Protein AF-A1BWS3-F1 (afdb_monomer)

Nearest PDB structures (foldseek):
  5l80-assembly1_A  TM=7.170E-01  e=1.532E-24  Drosophila melanogaster
  5l7z-assembly1_A-2  TM=9.590E-01  e=2.075E-18  Drosophila melanogaster
  5l80-assembly1_B  TM=7.748E-01  e=7.770E-20  Drosophila melanogaster
  2p03-assembly1_A  TM=1.473E-01  e=7.266E+00  Homo sapiens

Structure (mmCIF, N/CA/C/O backbone):
data_AF-A1BWS3-F1
#
_entry.id   AF-A1BWS3-F1
#
loop_
_atom_site.group_PDB
_atom_site.id
_atom_site.type_symbol
_atom_site.label_atom_id
_atom_site.label_alt_id
_atom_site.label_comp_id
_atom_site.label_asym_id
_atom_site.label_entity_id
_atom_site.label_seq_id
_atom_site.pdbx_PDB_ins_code
_atom_site.Cartn_x
_atom_site.Cartn_y
_atom_site.Cartn_z
_atom_site.occupancy
_atom_site.B_iso_or_equiv
_atom_site.auth_seq_id
_atom_site.auth_comp_id
_atom_site.auth_asym_id
_atom_site.auth_atom_id
_atom_site.pdbx_PDB_model_num
ATOM 1 N N . MET A 1 1 ? -16.123 -5.383 -9.139 1.00 70.75 1 MET A N 1
ATOM 2 C CA . MET A 1 1 ? -15.818 -4.062 -8.536 1.00 70.75 1 MET A CA 1
ATOM 3 C C . MET A 1 1 ? -15.327 -3.095 -9.620 1.00 70.75 1 MET A C 1
ATOM 5 O O . MET A 1 1 ? -14.691 -3.552 -10.566 1.00 70.75 1 MET A O 1
ATOM 9 N N . ASN A 1 2 ? -15.662 -1.802 -9.537 1.00 92.12 2 ASN A N 1
ATOM 10 C CA . ASN A 1 2 ? -15.159 -0.739 -10.427 1.00 92.12 2 ASN A CA 1
ATOM 11 C C . ASN A 1 2 ? -14.143 0.130 -9.670 1.00 92.12 2 ASN A C 1
ATOM 13 O O . ASN A 1 2 ? -14.176 0.172 -8.442 1.00 92.12 2 ASN A O 1
ATOM 17 N N . LEU A 1 3 ? -13.298 0.873 -10.390 1.00 92.88 3 LEU A N 1
ATOM 18 C CA . LEU A 1 3 ? -12.429 1.878 -9.775 1.00 92.88 3 LEU A CA 1
ATOM 19 C C . LEU A 1 3 ? -13.278 2.989 -9.144 1.00 92.88 3 LEU A C 1
ATOM 21 O O . LEU A 1 3 ? -14.192 3.517 -9.789 1.00 92.88 3 LEU A O 1
ATOM 25 N N . ASN A 1 4 ? -12.955 3.367 -7.907 1.00 92.94 4 ASN A N 1
ATOM 26 C CA . ASN A 1 4 ? -13.577 4.506 -7.233 1.00 92.94 4 ASN A CA 1
ATOM 27 C C . ASN A 1 4 ? -13.178 5.845 -7.912 1.00 92.94 4 ASN A C 1
ATOM 29 O O . ASN A 1 4 ? -12.239 5.867 -8.713 1.00 92.94 4 ASN A O 1
ATOM 33 N N . PRO A 1 5 ? -13.880 6.966 -7.645 1.00 93.56 5 PRO A N 1
ATOM 34 C CA . PRO A 1 5 ? -13.601 8.247 -8.303 1.00 93.56 5 PRO A CA 1
ATOM 35 C C . PRO A 1 5 ? -12.150 8.725 -8.164 1.00 93.56 5 PRO A C 1
ATOM 37 O O . PRO A 1 5 ? -11.563 9.165 -9.150 1.00 93.56 5 PRO A O 1
ATOM 40 N N . ALA A 1 6 ? -11.551 8.570 -6.981 1.00 92.75 6 ALA A N 1
ATOM 41 C CA . ALA A 1 6 ? -10.170 8.975 -6.726 1.00 92.75 6 ALA A CA 1
ATOM 42 C C . ALA A 1 6 ? -9.164 8.159 -7.554 1.00 92.75 6 ALA A C 1
ATOM 44 O O . ALA A 1 6 ? -8.243 8.723 -8.136 1.00 92.75 6 ALA A O 1
ATOM 45 N N . ALA A 1 7 ? -9.364 6.843 -7.665 1.00 94.12 7 ALA A N 1
ATOM 46 C CA . ALA A 1 7 ? -8.525 5.967 -8.476 1.00 94.12 7 ALA A CA 1
ATOM 47 C C . ALA A 1 7 ? -8.654 6.282 -9.973 1.00 94.12 7 ALA A C 1
ATOM 49 O O . ALA A 1 7 ? -7.645 6.308 -10.676 1.00 94.12 7 ALA A O 1
ATOM 50 N N . ARG A 1 8 ? -9.870 6.586 -10.455 1.00 95.69 8 ARG A N 1
ATOM 51 C CA . ARG A 1 8 ? -10.080 7.030 -11.844 1.00 95.69 8 ARG A CA 1
ATOM 52 C C . ARG A 1 8 ? -9.337 8.329 -12.135 1.00 95.69 8 ARG A C 1
ATOM 54 O O . ARG A 1 8 ? -8.658 8.410 -13.149 1.00 95.69 8 ARG A O 1
ATOM 61 N N . GLN A 1 9 ? -9.422 9.304 -11.230 1.00 94.06 9 GLN A N 1
ATOM 62 C CA . GLN A 1 9 ? -8.724 10.579 -11.383 1.00 94.06 9 GLN A CA 1
ATOM 63 C C . GLN A 1 9 ? -7.202 10.412 -11.334 1.00 94.06 9 GLN A C 1
ATOM 65 O O . GLN A 1 9 ? -6.494 10.980 -12.160 1.00 94.06 9 GLN A O 1
ATOM 70 N N . ARG A 1 10 ? -6.696 9.612 -10.390 1.00 93.88 10 ARG A N 1
ATOM 71 C CA . ARG A 1 10 ? -5.258 9.389 -10.201 1.00 93.88 10 ARG A CA 1
ATOM 72 C C . ARG A 1 10 ? -4.619 8.664 -11.379 1.00 93.88 10 ARG A C 1
ATOM 74 O O . ARG A 1 10 ? -3.530 9.032 -11.786 1.00 93.88 10 ARG A O 1
ATOM 81 N N . HIS A 1 11 ? -5.266 7.622 -11.893 1.00 96.12 11 HIS A N 1
ATOM 82 C CA . HIS A 1 11 ? -4.676 6.751 -12.913 1.00 96.12 11 HIS A CA 1
ATOM 83 C C . HIS A 1 11 ? -5.172 7.047 -14.326 1.00 96.12 11 HIS A C 1
ATOM 85 O O . HIS A 1 11 ? -4.664 6.452 -15.267 1.00 96.12 11 HIS A O 1
ATOM 91 N N . GLN A 1 12 ? -6.171 7.922 -14.484 1.00 97.06 12 GLN A N 1
ATOM 92 C CA . GLN A 1 12 ? -6.829 8.204 -15.764 1.00 97.06 12 GLN A CA 1
ATOM 93 C C . GLN A 1 12 ? -7.283 6.921 -16.485 1.00 97.06 12 GLN A C 1
ATOM 95 O O . GLN A 1 12 ? -7.206 6.794 -17.706 1.00 97.06 12 GLN A O 1
ATOM 100 N N . ILE A 1 13 ? -7.777 5.949 -15.712 1.00 96.94 13 ILE A N 1
ATOM 101 C CA . ILE A 1 13 ? -8.316 4.674 -16.194 1.00 96.94 13 ILE A CA 1
ATOM 102 C C . ILE A 1 13 ? -9.704 4.483 -15.596 1.00 96.94 13 ILE A C 1
ATOM 104 O O . ILE A 1 13 ? -9.930 4.721 -14.408 1.00 96.94 13 ILE A O 1
ATOM 108 N N . ARG A 1 14 ? -10.647 4.000 -16.405 1.00 97.31 14 ARG A N 1
ATOM 109 C CA . ARG A 1 14 ? -11.985 3.618 -15.943 1.00 97.31 14 ARG A CA 1
ATOM 110 C C . ARG A 1 14 ? -12.431 2.298 -16.551 1.00 97.31 14 ARG A C 1
ATOM 112 O O . ARG A 1 14 ? -11.963 1.905 -17.613 1.00 97.31 14 ARG A O 1
ATOM 119 N N . VAL A 1 15 ? -13.386 1.651 -15.890 1.00 97.75 15 VAL A N 1
ATOM 120 C CA . VAL A 1 15 ? -14.129 0.532 -16.475 1.00 97.75 15 VAL A CA 1
ATOM 121 C C . VAL A 1 15 ? -15.316 1.090 -17.256 1.00 97.75 15 VAL A C 1
ATOM 123 O O . VAL A 1 15 ? -16.003 1.997 -16.775 1.00 97.75 15 VAL A O 1
ATOM 126 N N . ILE A 1 16 ? -15.550 0.543 -18.443 1.00 97.00 16 ILE A N 1
ATOM 127 C CA . ILE A 1 16 ? -16.759 0.762 -19.241 1.00 97.00 16 ILE A CA 1
ATOM 128 C C . ILE A 1 16 ? -17.437 -0.577 -19.543 1.00 97.00 16 ILE A C 1
ATOM 130 O O . ILE A 1 16 ? -16.786 -1.624 -19.478 1.00 97.00 16 ILE A O 1
ATOM 134 N N . SER A 1 17 ? -18.722 -0.524 -19.890 1.00 97.12 17 SER A N 1
ATOM 135 C CA . SER A 1 17 ? -19.480 -1.668 -20.397 1.00 97.12 17 SER A CA 1
ATOM 136 C C . SER A 1 17 ? -19.784 -1.467 -21.881 1.00 97.12 17 SER A C 1
ATOM 138 O O . SER A 1 17 ? -20.276 -0.405 -22.257 1.00 97.12 17 SER A O 1
ATOM 140 N N . ILE A 1 18 ? -19.490 -2.469 -22.710 1.00 94.38 18 ILE A N 1
ATOM 141 C CA . ILE A 1 18 ? -19.911 -2.539 -24.116 1.00 94.38 18 ILE A CA 1
ATOM 142 C C . ILE A 1 18 ? -20.755 -3.805 -24.250 1.00 94.38 18 ILE A C 1
ATOM 144 O O . ILE A 1 18 ? -20.230 -4.917 -24.163 1.00 94.38 18 ILE A O 1
ATOM 148 N N . GLY A 1 19 ? -22.074 -3.636 -24.367 1.00 95.19 19 GLY A N 1
ATOM 149 C CA . GLY A 1 19 ? -23.020 -4.730 -24.149 1.00 95.19 19 GLY A CA 1
ATOM 150 C C . GLY A 1 19 ? -22.856 -5.312 -22.740 1.00 95.19 19 GLY A C 1
ATOM 151 O O . GLY A 1 19 ? -22.869 -4.583 -21.748 1.00 95.19 19 GLY A O 1
ATOM 152 N N . PHE A 1 20 ? -22.643 -6.622 -22.664 1.00 94.88 20 PHE A N 1
ATOM 153 C CA . PHE A 1 20 ? -22.407 -7.376 -21.425 1.00 94.88 20 PHE A CA 1
ATOM 154 C C . PHE A 1 20 ? -20.922 -7.472 -21.031 1.00 94.88 20 PHE A C 1
ATOM 156 O O . PHE A 1 20 ? -20.602 -7.948 -19.940 1.00 94.88 20 PHE A O 1
ATOM 163 N N . TYR A 1 21 ? -19.998 -6.995 -21.871 1.00 96.06 21 TYR A N 1
ATOM 164 C CA . TYR A 1 21 ? -18.565 -7.047 -21.582 1.00 96.06 21 TYR A CA 1
ATOM 165 C C . TYR A 1 21 ? -18.090 -5.817 -20.818 1.00 96.06 21 TYR A C 1
ATOM 167 O O . TYR A 1 21 ? -18.448 -4.685 -21.143 1.00 96.06 21 TYR A O 1
ATOM 175 N N . ARG A 1 22 ? -17.214 -6.037 -19.832 1.00 96.62 22 ARG A N 1
ATOM 176 C CA . ARG A 1 22 ? -16.531 -4.977 -19.077 1.00 96.62 22 ARG A CA 1
ATOM 177 C C . ARG A 1 22 ? -15.065 -4.911 -19.483 1.00 96.62 22 ARG A C 1
ATOM 179 O O . ARG A 1 22 ? -14.390 -5.934 -19.507 1.00 96.62 22 ARG A O 1
ATOM 186 N N . MET A 1 23 ? -14.567 -3.708 -19.749 1.00 96.88 23 MET A N 1
ATOM 187 C CA . MET A 1 23 ? -13.180 -3.487 -20.175 1.00 96.88 23 MET A CA 1
ATOM 188 C C . MET A 1 23 ? -12.612 -2.175 -19.636 1.00 96.88 23 MET A C 1
ATOM 190 O O . MET A 1 23 ? -13.358 -1.273 -19.241 1.00 96.88 23 MET A O 1
ATOM 194 N N . LEU A 1 24 ? -11.282 -2.075 -19.611 1.00 97.88 24 LEU A N 1
ATOM 195 C CA . LEU A 1 24 ? -10.577 -0.855 -19.234 1.00 97.88 24 LEU A CA 1
ATOM 196 C C . LEU A 1 24 ? -10.506 0.114 -20.418 1.00 97.88 24 LEU A C 1
ATOM 198 O O . LEU A 1 24 ? -10.239 -0.278 -21.553 1.00 97.88 24 LEU A O 1
ATOM 202 N N . LYS A 1 25 ? -10.712 1.399 -20.139 1.00 97.62 25 LYS A N 1
ATOM 203 C CA . LYS A 1 25 ? -10.576 2.496 -21.099 1.00 97.62 25 LYS A CA 1
ATOM 204 C C . LYS A 1 25 ? -9.698 3.589 -20.500 1.00 97.62 25 LYS A C 1
ATOM 206 O O . LYS A 1 25 ? -9.902 3.977 -19.345 1.00 97.62 25 LYS A O 1
ATOM 211 N N . SER A 1 26 ? -8.751 4.089 -21.291 1.00 96.81 26 SER A N 1
ATOM 212 C CA . SER A 1 26 ? -7.962 5.272 -20.936 1.00 96.81 26 SER A CA 1
ATOM 213 C C . SER A 1 26 ? -8.850 6.514 -20.962 1.00 96.81 26 SER A C 1
ATOM 215 O O . SER A 1 26 ? -9.637 6.700 -21.887 1.00 96.81 26 SER A O 1
ATOM 217 N N . MET A 1 27 ? -8.728 7.371 -19.953 1.00 96.25 27 MET A N 1
ATOM 218 C CA . MET A 1 27 ? -9.389 8.677 -19.904 1.00 96.25 27 MET A CA 1
ATOM 219 C C . MET A 1 27 ? -8.578 9.768 -20.616 1.00 96.25 27 MET A C 1
ATOM 221 O O . MET A 1 27 ? -9.140 10.808 -20.926 1.00 96.25 27 MET A O 1
ATOM 225 N N . GLN A 1 28 ? -7.301 9.513 -20.925 1.00 93.69 28 GLN A N 1
ATOM 226 C CA . GLN A 1 28 ? -6.447 10.424 -21.696 1.00 93.69 28 GLN A CA 1
ATOM 227 C C . GLN A 1 28 ? -6.617 10.216 -23.201 1.00 93.69 28 GLN A C 1
ATOM 229 O O . GLN A 1 28 ? -6.870 11.158 -23.940 1.00 93.69 28 GLN A O 1
ATOM 234 N N . THR A 1 29 ? -6.488 8.968 -23.664 1.00 95.62 29 THR A N 1
ATOM 235 C CA . THR A 1 29 ? -6.507 8.652 -25.104 1.00 95.62 29 THR A CA 1
ATOM 236 C C . THR A 1 29 ? -7.866 8.177 -25.594 1.00 95.62 29 THR A C 1
ATOM 238 O O . THR A 1 29 ? -8.057 7.996 -26.793 1.00 95.62 29 THR A O 1
ATOM 241 N N . TYR A 1 30 ? -8.798 7.899 -24.677 1.00 95.50 30 TYR A N 1
ATOM 242 C CA . TYR A 1 30 ? -10.102 7.301 -24.968 1.00 95.50 30 TYR A CA 1
ATOM 243 C C . TYR A 1 30 ? -10.039 5.946 -25.694 1.00 95.50 30 TYR A C 1
ATOM 245 O O . TYR A 1 30 ? -11.068 5.453 -26.157 1.00 95.50 30 TYR A O 1
ATOM 253 N N . LYS A 1 31 ? -8.869 5.298 -25.749 1.00 97.12 31 LYS A N 1
ATOM 254 C CA . LYS A 1 31 ? -8.689 3.962 -26.330 1.00 97.12 31 LYS A CA 1
ATOM 255 C C . LYS A 1 31 ? -8.945 2.864 -25.293 1.00 97.12 31 LYS A C 1
ATOM 257 O O . LYS A 1 31 ? -8.774 3.069 -24.085 1.00 97.12 31 LYS A O 1
ATOM 262 N N . ILE A 1 32 ? -9.362 1.693 -25.776 1.00 97.38 32 ILE A N 1
ATOM 263 C CA . ILE A 1 32 ? -9.486 0.480 -24.956 1.00 97.38 32 ILE A CA 1
ATOM 264 C C . ILE A 1 32 ? -8.090 0.003 -24.552 1.00 97.38 32 ILE A C 1
ATOM 266 O O . ILE A 1 32 ? -7.186 -0.057 -25.384 1.00 97.38 32 ILE A O 1
ATOM 270 N N . ILE A 1 33 ? -7.924 -0.342 -23.277 1.00 97.12 33 ILE A N 1
ATOM 271 C CA . ILE A 1 33 ? -6.678 -0.878 -22.728 1.00 97.12 33 ILE A CA 1
ATOM 272 C C . ILE A 1 33 ? -6.806 -2.399 -22.680 1.00 97.12 33 ILE A C 1
ATOM 274 O O . ILE A 1 33 ? -7.691 -2.929 -22.006 1.00 97.12 33 ILE A O 1
ATOM 278 N N . LYS A 1 34 ? -5.915 -3.106 -23.384 1.00 96.81 34 LYS A N 1
ATOM 279 C CA . LYS A 1 34 ? -5.819 -4.566 -23.283 1.00 96.81 34 LYS A CA 1
ATOM 280 C C . LYS A 1 34 ? -5.329 -4.940 -21.884 1.00 96.81 34 LYS A C 1
ATOM 282 O O . LYS A 1 34 ? -4.341 -4.392 -21.407 1.00 96.81 34 LYS A O 1
ATOM 287 N N . SER A 1 35 ? -6.011 -5.879 -21.240 1.00 96.75 35 SER A N 1
ATOM 288 C CA . SER A 1 35 ? -5.682 -6.354 -19.895 1.00 96.75 35 SER A CA 1
ATOM 289 C C . SER A 1 35 ? -5.746 -7.875 -19.824 1.00 96.75 35 SER A C 1
ATOM 291 O O . SER A 1 35 ? -6.456 -8.502 -20.609 1.00 96.75 35 SER A O 1
ATOM 293 N N . LYS A 1 36 ? -5.044 -8.458 -18.853 1.00 97.31 36 LYS A N 1
ATOM 294 C CA . LYS A 1 36 ? -5.091 -9.890 -18.533 1.00 97.31 36 LYS A CA 1
ATOM 295 C C . LYS A 1 36 ? -5.851 -10.124 -17.225 1.00 97.31 36 LYS A C 1
ATOM 297 O O . LYS A 1 36 ? -6.132 -9.177 -16.488 1.00 97.31 36 LYS A O 1
ATOM 302 N N . SER A 1 37 ? -6.186 -11.382 -16.940 1.00 97.81 37 SER A N 1
ATOM 303 C CA . SER A 1 37 ? -6.584 -11.769 -15.586 1.00 97.81 37 SER A CA 1
ATOM 304 C C . SER A 1 37 ? -5.413 -11.559 -14.619 1.00 97.81 37 SER A C 1
ATOM 306 O O . SER A 1 37 ? -4.250 -11.587 -15.023 1.00 97.81 37 SER A O 1
ATOM 308 N N . GLU A 1 38 ? -5.723 -11.352 -13.340 1.00 97.81 38 GLU A N 1
ATOM 309 C CA . GLU A 1 38 ? -4.718 -11.136 -12.291 1.00 97.81 38 GLU A CA 1
ATOM 310 C C . GLU A 1 38 ? -3.699 -12.284 -12.235 1.00 97.81 38 GLU A C 1
ATOM 312 O O . GLU A 1 38 ? -2.502 -12.034 -12.291 1.00 97.81 38 GLU A O 1
ATOM 317 N N . ILE A 1 39 ? -4.164 -13.538 -12.237 1.00 98.31 39 ILE A N 1
ATOM 318 C CA . ILE A 1 39 ? -3.294 -14.722 -12.238 1.00 98.31 39 ILE A CA 1
ATOM 319 C C . ILE A 1 39 ? -2.375 -14.790 -13.464 1.00 98.31 39 ILE A C 1
ATOM 321 O O . ILE A 1 39 ? -1.191 -15.072 -13.319 1.00 98.31 39 ILE A O 1
ATOM 325 N N . ALA A 1 40 ? -2.878 -14.485 -14.665 1.00 98.50 40 ALA A N 1
ATOM 326 C CA . ALA A 1 40 ? -2.050 -14.510 -15.869 1.00 98.50 40 ALA A CA 1
ATOM 327 C C . ALA A 1 40 ? -0.963 -13.424 -15.822 1.00 98.50 40 ALA A C 1
ATOM 329 O O . ALA A 1 40 ? 0.189 -13.699 -16.138 1.00 98.50 40 ALA A O 1
ATOM 330 N N . ALA A 1 41 ? -1.308 -12.217 -15.361 1.00 98.56 41 ALA A N 1
ATOM 331 C CA . ALA A 1 41 ? -0.339 -11.137 -15.190 1.00 98.56 41 ALA A CA 1
ATOM 332 C C . ALA A 1 41 ? 0.706 -11.445 -14.101 1.00 98.56 41 ALA A C 1
ATOM 334 O O . ALA A 1 41 ? 1.876 -11.116 -14.274 1.00 98.56 41 ALA A O 1
ATOM 335 N N . LEU A 1 42 ? 0.311 -12.098 -13.000 1.00 98.69 42 LEU A N 1
ATOM 336 C CA . LEU A 1 42 ? 1.245 -12.545 -11.961 1.00 98.69 42 LEU A CA 1
ATOM 337 C C . LEU A 1 42 ? 2.202 -13.620 -12.482 1.00 98.69 42 LEU A C 1
ATOM 339 O O . LEU A 1 42 ? 3.389 -13.563 -12.182 1.00 98.69 42 LEU A O 1
ATOM 343 N N . MET A 1 43 ? 1.719 -14.568 -13.286 1.00 98.62 43 MET A N 1
ATOM 344 C CA . MET A 1 43 ? 2.580 -15.578 -13.907 1.00 98.62 43 MET A CA 1
ATOM 345 C C . MET A 1 43 ? 3.593 -14.952 -14.870 1.00 98.62 43 MET A C 1
ATOM 347 O O . MET A 1 43 ? 4.773 -15.288 -14.794 1.00 98.62 43 MET A O 1
ATOM 351 N N . ASP A 1 44 ? 3.164 -14.004 -15.712 1.00 98.69 44 ASP A N 1
ATOM 352 C CA . ASP A 1 44 ? 4.079 -13.246 -16.578 1.00 98.69 44 ASP A CA 1
ATOM 353 C C . ASP A 1 44 ? 5.136 -12.494 -15.752 1.00 98.69 44 ASP A C 1
ATOM 355 O O . ASP A 1 44 ? 6.315 -12.475 -16.103 1.00 98.69 44 ASP A O 1
ATOM 359 N N . PHE A 1 45 ? 4.719 -11.880 -14.640 1.00 98.69 45 PHE A N 1
ATOM 360 C CA . PHE A 1 45 ? 5.605 -11.135 -13.751 1.00 98.69 45 PHE A CA 1
ATOM 361 C C . PHE A 1 45 ? 6.648 -12.038 -13.080 1.00 98.69 45 PHE A C 1
ATOM 363 O O . PHE A 1 45 ? 7.830 -11.703 -13.080 1.00 98.69 45 PHE A O 1
ATOM 370 N N . LEU A 1 46 ? 6.242 -13.201 -12.564 1.00 98.75 46 LEU A N 1
ATOM 371 C CA . LEU A 1 46 ? 7.162 -14.179 -11.974 1.00 98.75 46 LEU A CA 1
ATOM 372 C C . LEU A 1 46 ? 8.154 -14.711 -13.007 1.00 98.75 46 LEU A C 1
ATOM 374 O O . LEU A 1 46 ? 9.349 -14.753 -12.733 1.00 98.75 46 LEU A O 1
ATOM 378 N N . GLN A 1 47 ? 7.678 -15.028 -14.213 1.00 98.62 47 GLN A N 1
ATOM 379 C CA . GLN A 1 47 ? 8.546 -15.454 -15.309 1.00 98.62 47 GLN A CA 1
ATOM 380 C C . GLN A 1 47 ? 9.580 -14.375 -15.657 1.00 98.62 47 GLN A C 1
ATOM 382 O O . GLN A 1 47 ? 10.746 -14.680 -15.901 1.00 98.62 47 GLN A O 1
ATOM 387 N N . TRP A 1 48 ? 9.170 -13.105 -15.673 1.00 98.56 48 TRP A N 1
ATOM 388 C CA . TRP A 1 48 ? 10.076 -11.985 -15.910 1.00 98.56 48 TRP A CA 1
ATOM 389 C C . TRP A 1 48 ? 11.152 -11.857 -14.821 1.00 98.56 48 TRP A C 1
ATOM 391 O O . TRP A 1 48 ? 12.323 -11.682 -15.156 1.00 98.56 48 TRP A O 1
ATOM 401 N N . LEU A 1 49 ? 10.790 -12.012 -13.543 1.00 98.25 49 LEU A N 1
ATOM 402 C CA . LEU A 1 49 ? 11.743 -12.003 -12.425 1.00 98.25 49 LEU A CA 1
ATOM 403 C C . LEU A 1 49 ? 12.736 -13.171 -12.501 1.00 98.25 49 LEU A C 1
ATOM 405 O O . LEU A 1 49 ? 13.930 -12.982 -12.287 1.00 98.25 49 LEU A O 1
ATOM 409 N N . GLU A 1 50 ? 12.260 -14.370 -12.833 1.00 97.75 50 GLU A N 1
ATOM 410 C CA . GLU A 1 50 ? 13.096 -15.564 -12.997 1.00 97.75 50 GLU A CA 1
ATOM 411 C C . GLU A 1 50 ? 14.104 -15.390 -14.135 1.00 97.75 50 GLU A C 1
ATOM 413 O O . GLU A 1 50 ? 15.285 -15.687 -13.964 1.00 97.75 50 GLU A O 1
ATOM 418 N N . MET A 1 51 ? 13.666 -14.839 -15.271 1.00 97.38 51 MET A N 1
ATOM 419 C CA . MET A 1 51 ? 14.564 -14.498 -16.377 1.00 97.38 51 MET A CA 1
ATOM 420 C C . MET A 1 51 ? 15.582 -13.423 -15.991 1.00 97.38 51 MET A C 1
ATOM 422 O O . MET A 1 51 ? 16.697 -13.449 -16.501 1.00 97.38 51 MET A O 1
ATOM 426 N N . LEU A 1 52 ? 15.217 -12.473 -15.125 1.00 95.94 52 LEU A N 1
ATOM 427 C CA . LEU A 1 52 ? 16.140 -11.440 -14.658 1.00 95.94 52 LEU A CA 1
ATOM 428 C C . LEU A 1 52 ? 17.237 -12.037 -13.768 1.00 95.94 52 LEU A C 1
ATOM 430 O O . LEU A 1 52 ? 18.406 -11.742 -13.981 1.00 95.94 52 LEU A O 1
ATOM 434 N N . VAL A 1 53 ? 16.872 -12.926 -12.840 1.00 96.12 53 VAL A N 1
ATOM 435 C CA . VAL A 1 53 ? 17.830 -13.664 -11.997 1.00 96.12 53 VAL A CA 1
ATOM 436 C C . VAL A 1 53 ? 18.738 -14.559 -12.843 1.00 96.12 53 VAL A C 1
ATOM 438 O O . VAL A 1 53 ? 19.944 -14.576 -12.638 1.00 96.12 53 VAL A O 1
ATOM 441 N N . ALA A 1 54 ? 18.189 -15.265 -13.835 1.00 95.25 54 ALA A N 1
ATOM 442 C CA . ALA A 1 54 ? 18.957 -16.184 -14.678 1.00 95.25 54 ALA A CA 1
ATOM 443 C C . ALA A 1 54 ? 20.039 -15.500 -15.536 1.00 95.25 54 ALA A C 1
ATOM 445 O O . ALA A 1 54 ? 20.970 -16.168 -15.982 1.00 95.25 54 ALA A O 1
ATOM 446 N N . LYS A 1 55 ? 19.926 -14.188 -15.783 1.00 94.75 55 LYS A N 1
ATOM 447 C CA . LYS A 1 55 ? 20.947 -13.410 -16.504 1.00 94.75 55 LYS A CA 1
ATOM 448 C C . LYS A 1 55 ? 22.205 -13.158 -15.672 1.00 94.75 55 LYS A C 1
ATOM 450 O O . LYS A 1 55 ? 23.258 -12.938 -16.254 1.00 94.75 55 LYS A O 1
ATOM 455 N N . GLU A 1 56 ? 22.096 -13.220 -14.347 1.00 90.38 56 GLU A N 1
ATOM 456 C CA . GLU A 1 56 ? 23.163 -12.886 -13.405 1.00 90.38 56 GLU A CA 1
ATOM 457 C C . GLU A 1 56 ? 23.509 -14.123 -12.557 1.00 90.38 56 GLU A C 1
ATOM 459 O O . GLU A 1 56 ? 22.970 -14.293 -11.465 1.00 90.38 56 GLU A O 1
ATOM 464 N N . PRO A 1 57 ? 24.393 -15.026 -13.025 1.00 84.19 57 PRO A N 1
ATOM 465 C CA . PRO A 1 57 ? 24.609 -16.337 -12.398 1.00 84.19 57 PRO A CA 1
ATOM 466 C C . PRO A 1 57 ? 25.132 -16.282 -10.952 1.00 84.19 57 PRO A C 1
ATOM 468 O O . PRO A 1 57 ? 24.983 -17.257 -10.222 1.00 84.19 57 PRO A O 1
ATOM 471 N N . ASN A 1 58 ? 25.700 -15.149 -10.528 1.00 90.38 58 ASN A N 1
ATO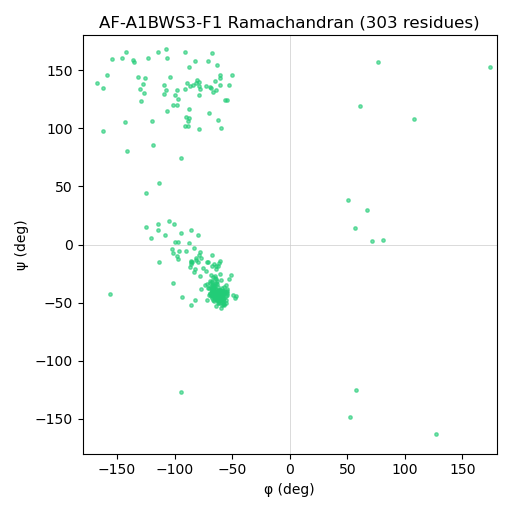M 472 C CA . ASN A 1 58 ? 26.217 -14.927 -9.173 1.00 90.38 58 ASN A CA 1
ATOM 473 C C . ASN A 1 58 ? 25.300 -14.029 -8.320 1.00 90.38 58 ASN A C 1
ATOM 475 O O . ASN A 1 58 ? 25.763 -13.411 -7.364 1.00 90.38 58 ASN A O 1
ATOM 479 N N . THR A 1 59 ? 24.020 -13.892 -8.681 1.00 93.19 59 THR A N 1
ATOM 480 C CA . THR A 1 59 ? 23.076 -13.070 -7.916 1.00 93.19 59 THR A CA 1
ATOM 481 C C . THR A 1 59 ? 22.459 -13.828 -6.740 1.00 93.19 59 THR A C 1
ATOM 483 O O . THR A 1 59 ? 21.991 -14.957 -6.879 1.00 93.19 59 THR A O 1
ATOM 486 N N . ASP A 1 60 ? 22.362 -13.159 -5.590 1.00 93.62 60 ASP A N 1
ATOM 487 C CA . ASP A 1 60 ? 21.605 -13.649 -4.431 1.00 93.62 60 ASP A CA 1
ATOM 488 C C . ASP A 1 60 ? 20.086 -13.428 -4.581 1.00 93.62 60 ASP A C 1
ATOM 490 O O . ASP A 1 60 ? 19.293 -13.925 -3.777 1.00 93.62 60 ASP A O 1
ATOM 494 N N . GLY A 1 61 ? 19.655 -12.683 -5.606 1.00 96.06 61 GLY A N 1
ATOM 495 C CA . GLY A 1 61 ? 18.256 -12.394 -5.915 1.00 96.06 61 GLY A CA 1
ATOM 496 C C . GLY A 1 61 ? 17.961 -10.901 -6.071 1.00 96.06 61 GLY A C 1
ATOM 497 O O . GLY A 1 61 ? 18.846 -10.077 -6.274 1.00 96.06 61 GLY A O 1
ATOM 498 N N . ILE A 1 62 ? 16.676 -10.548 -5.998 1.00 97.88 62 ILE A N 1
ATOM 499 C CA . ILE A 1 62 ? 16.164 -9.213 -6.330 1.00 97.88 62 ILE A CA 1
ATOM 500 C C . ILE A 1 62 ? 15.710 -8.467 -5.071 1.00 97.88 62 ILE A C 1
ATOM 502 O O . ILE A 1 62 ? 14.986 -9.012 -4.234 1.00 97.88 62 ILE A O 1
ATOM 506 N N . VAL A 1 63 ? 16.059 -7.181 -4.997 1.00 97.94 63 VAL A N 1
ATOM 507 C CA . VAL A 1 63 ? 15.470 -6.207 -4.067 1.00 97.94 63 VAL A CA 1
ATOM 508 C C . VAL A 1 63 ? 14.459 -5.352 -4.831 1.00 97.94 63 VAL A C 1
ATOM 510 O O . VAL A 1 63 ? 14.813 -4.672 -5.793 1.00 97.94 63 VAL A O 1
ATOM 513 N N . MET A 1 64 ? 13.191 -5.372 -4.418 1.00 98.19 64 MET A N 1
ATOM 514 C CA . MET A 1 64 ? 12.137 -4.573 -5.049 1.00 98.19 64 MET A CA 1
ATOM 515 C C . MET A 1 64 ? 12.018 -3.195 -4.394 1.00 98.19 64 MET A C 1
ATOM 517 O O . MET A 1 64 ? 11.534 -3.062 -3.268 1.00 98.19 64 MET A O 1
ATOM 521 N N . LEU A 1 65 ? 12.422 -2.155 -5.123 1.00 98.25 65 LEU A N 1
ATOM 522 C CA . LEU A 1 65 ? 12.292 -0.770 -4.673 1.00 98.25 65 LEU A CA 1
ATOM 523 C C . LEU A 1 65 ? 10.858 -0.260 -4.861 1.00 98.25 65 LEU A C 1
ATOM 525 O O . LEU A 1 65 ? 10.239 -0.451 -5.910 1.00 98.25 65 LEU A O 1
ATOM 529 N N . TYR A 1 66 ? 10.346 0.441 -3.857 1.00 97.94 66 TYR A N 1
ATOM 530 C CA . TYR A 1 66 ? 9.084 1.175 -3.919 1.00 97.94 66 TYR A CA 1
ATOM 531 C C . TYR A 1 66 ? 9.208 2.486 -3.137 1.00 97.94 66 TYR A C 1
ATOM 533 O O . TYR A 1 66 ? 10.159 2.679 -2.385 1.00 97.94 66 TYR A O 1
ATOM 541 N N . HIS A 1 67 ? 8.267 3.409 -3.333 1.00 96.38 67 HIS A N 1
ATOM 542 C CA . HIS A 1 67 ? 8.335 4.732 -2.718 1.00 96.38 67 HIS A CA 1
ATOM 543 C C . HIS A 1 67 ? 6.950 5.225 -2.311 1.00 96.38 67 HIS A C 1
ATOM 545 O O . HIS A 1 67 ? 6.147 5.634 -3.155 1.00 96.38 67 HIS A O 1
ATOM 551 N N . GLU A 1 68 ? 6.671 5.197 -1.013 1.00 93.38 68 GLU A N 1
ATOM 552 C CA . GLU A 1 68 ? 5.417 5.687 -0.447 1.00 93.38 68 GLU A CA 1
ATOM 553 C C . GLU A 1 68 ? 5.566 6.020 1.038 1.00 93.38 68 GLU A C 1
ATOM 555 O O . GLU A 1 68 ? 6.286 5.351 1.771 1.00 93.38 68 GLU A O 1
ATOM 560 N N . GLU A 1 69 ? 4.847 7.042 1.494 1.00 90.94 69 GLU A N 1
ATOM 561 C CA . GLU A 1 69 ? 4.819 7.425 2.911 1.00 90.94 69 GLU A CA 1
ATOM 562 C C . GLU A 1 69 ? 4.090 6.376 3.762 1.00 90.94 69 GLU A C 1
ATOM 564 O O . GLU A 1 69 ? 4.546 5.994 4.836 1.00 90.94 69 GLU A O 1
ATOM 569 N N . ARG A 1 70 ? 2.960 5.872 3.254 1.00 90.81 70 ARG A N 1
ATOM 570 C CA . ARG A 1 70 ? 2.190 4.799 3.882 1.00 90.81 70 ARG A CA 1
ATOM 571 C C . ARG A 1 70 ?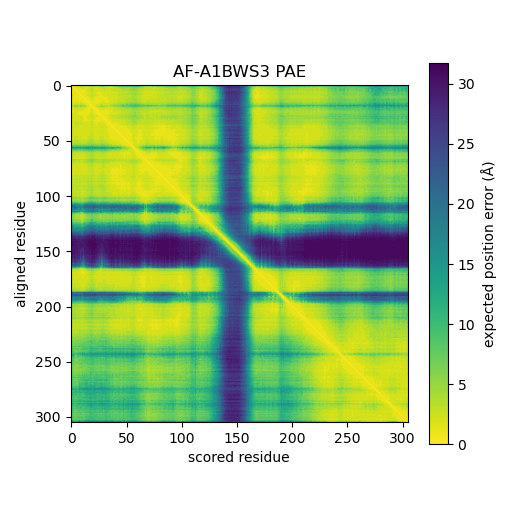 2.388 3.512 3.098 1.00 90.81 70 ARG A C 1
ATOM 573 O O . ARG A 1 70 ? 1.919 3.422 1.967 1.00 90.81 70 ARG A O 1
ATOM 580 N N . LYS A 1 71 ? 3.007 2.518 3.735 1.00 94.12 71 LYS A N 1
ATOM 581 C CA . LYS A 1 71 ? 3.250 1.190 3.160 1.00 94.12 71 LYS A CA 1
ATOM 582 C C . LYS A 1 71 ? 1.942 0.534 2.697 1.00 94.12 71 LYS A C 1
ATOM 584 O O . LYS A 1 71 ? 0.975 0.432 3.454 1.00 94.12 71 LYS A O 1
ATOM 589 N N . PHE A 1 72 ? 1.905 0.142 1.430 1.00 95.06 72 PHE A N 1
ATOM 590 C CA . PHE A 1 72 ? 0.742 -0.394 0.729 1.00 95.06 72 PHE A CA 1
ATOM 591 C C . PHE A 1 72 ? 1.142 -1.258 -0.474 1.00 95.06 72 PHE A C 1
ATOM 593 O O . PHE A 1 72 ? 0.568 -2.328 -0.663 1.00 95.06 72 PHE A O 1
ATOM 600 N N . ILE A 1 73 ? 2.125 -0.837 -1.279 1.00 97.38 73 ILE A N 1
ATOM 601 C CA . ILE A 1 73 ? 2.558 -1.556 -2.487 1.00 97.38 73 ILE A CA 1
ATOM 602 C C . ILE A 1 73 ? 3.005 -2.996 -2.174 1.00 97.38 73 ILE A C 1
ATOM 604 O O . ILE A 1 73 ? 2.459 -3.903 -2.812 1.00 97.38 73 ILE A O 1
ATOM 608 N N . PRO A 1 74 ? 3.911 -3.257 -1.203 1.00 98.06 74 PRO A N 1
ATOM 609 C CA . PRO A 1 74 ? 4.322 -4.627 -0.882 1.00 98.06 74 PRO A CA 1
ATOM 610 C C . PRO A 1 74 ? 3.138 -5.497 -0.458 1.00 98.06 74 PRO A C 1
ATOM 612 O O . PRO A 1 74 ? 2.969 -6.604 -0.960 1.00 98.06 74 PRO A O 1
ATOM 615 N N . TYR A 1 75 ? 2.256 -4.961 0.391 1.00 98.00 75 TYR A N 1
ATOM 616 C CA . TYR A 1 75 ? 1.069 -5.667 0.874 1.00 98.00 75 TYR A CA 1
ATOM 617 C C . TYR A 1 75 ? 0.139 -6.085 -0.256 1.00 98.00 75 TYR A C 1
ATOM 619 O O . TYR A 1 75 ? -0.297 -7.228 -0.292 1.00 98.00 75 TYR A O 1
ATOM 627 N N . MET A 1 76 ? -0.145 -5.192 -1.206 1.00 97.81 76 MET A N 1
ATOM 628 C CA . MET A 1 76 ? -1.040 -5.514 -2.319 1.00 97.81 76 MET A CA 1
ATOM 629 C C . MET A 1 76 ? -0.458 -6.578 -3.250 1.00 97.81 76 MET A C 1
ATOM 631 O O . MET A 1 76 ? -1.202 -7.427 -3.739 1.00 97.81 76 MET A O 1
ATOM 635 N N . ILE A 1 77 ? 0.855 -6.544 -3.494 1.00 98.38 77 ILE A N 1
ATOM 636 C CA . ILE A 1 77 ? 1.539 -7.558 -4.306 1.00 98.38 77 ILE A CA 1
ATOM 637 C C . ILE A 1 77 ? 1.505 -8.911 -3.587 1.00 98.38 77 ILE A C 1
ATOM 639 O O . ILE A 1 77 ? 1.124 -9.916 -4.187 1.00 98.38 77 ILE A O 1
ATOM 643 N N . LEU A 1 78 ? 1.849 -8.937 -2.297 1.00 98.56 78 LEU A N 1
ATOM 644 C CA . LEU A 1 78 ? 1.864 -10.158 -1.493 1.00 98.56 78 LEU A CA 1
ATOM 645 C C . LEU A 1 78 ? 0.460 -10.741 -1.299 1.00 98.56 78 LEU A C 1
ATOM 647 O O . LEU A 1 78 ? 0.287 -11.946 -1.437 1.00 98.56 78 LEU A O 1
ATOM 651 N N . GLU A 1 79 ? -0.563 -9.921 -1.072 1.00 98.00 79 GLU A N 1
ATOM 652 C CA . GLU A 1 79 ? -1.952 -10.386 -0.976 1.00 98.00 79 GLU A CA 1
ATOM 653 C C . GLU A 1 79 ? -2.413 -11.027 -2.298 1.00 98.00 79 GLU A C 1
ATOM 655 O O . GLU A 1 79 ? -3.013 -12.105 -2.301 1.00 98.00 79 GLU A O 1
ATOM 660 N N . ALA A 1 80 ? -2.063 -10.422 -3.441 1.00 98.25 80 ALA A N 1
ATOM 661 C CA . ALA A 1 80 ? -2.373 -10.974 -4.758 1.00 98.25 80 ALA A CA 1
ATOM 662 C C . ALA A 1 80 ? -1.643 -12.303 -5.020 1.00 98.25 80 ALA A C 1
ATOM 664 O O . ALA A 1 80 ? -2.247 -13.243 -5.530 1.00 98.25 80 ALA A O 1
ATOM 665 N N . LEU A 1 81 ? -0.368 -12.421 -4.638 1.00 98.56 81 LEU A N 1
ATOM 666 C CA . LEU A 1 81 ? 0.395 -13.671 -4.746 1.00 98.56 81 LEU A CA 1
ATOM 667 C C . LEU A 1 81 ? -0.150 -14.755 -3.807 1.00 98.56 81 LEU A C 1
ATOM 669 O O . LEU A 1 81 ? -0.309 -15.907 -4.219 1.00 98.56 81 LEU A O 1
ATOM 673 N N . LYS A 1 82 ? -0.475 -14.389 -2.562 1.00 97.94 82 LYS A N 1
ATOM 674 C CA . LYS A 1 82 ? -1.033 -15.283 -1.539 1.00 97.94 82 LYS A CA 1
ATOM 675 C C . LYS A 1 82 ? -2.341 -15.909 -2.007 1.00 97.94 82 LYS A C 1
ATOM 677 O O . LYS A 1 82 ? -2.510 -17.118 -1.875 1.00 97.94 82 LYS A O 1
ATOM 682 N N . LYS A 1 83 ? -3.219 -15.116 -2.627 1.00 97.69 83 LYS A N 1
ATOM 683 C CA . LYS A 1 83 ? -4.500 -15.571 -3.191 1.00 97.69 83 LYS A CA 1
ATOM 684 C C . LYS A 1 83 ? -4.371 -16.763 -4.151 1.00 97.69 83 LYS A C 1
ATOM 686 O O . LYS A 1 83 ? -5.305 -17.554 -4.242 1.00 97.69 83 LYS A O 1
ATOM 691 N N . TYR A 1 84 ? -3.243 -16.899 -4.850 1.00 98.31 84 TYR A N 1
ATOM 692 C CA . TYR A 1 84 ? -2.999 -17.989 -5.803 1.00 98.31 84 TYR A CA 1
ATOM 693 C C . TYR A 1 84 ? -1.872 -18.944 -5.373 1.00 98.31 84 TYR A C 1
ATOM 695 O O . TYR A 1 84 ? -1.406 -19.729 -6.194 1.00 98.31 84 TYR A O 1
ATOM 703 N N . GLY A 1 85 ? -1.411 -18.881 -4.117 1.00 98.12 85 GLY A N 1
ATOM 704 C CA . GLY A 1 85 ? -0.344 -19.756 -3.614 1.00 98.12 85 GLY A CA 1
ATOM 705 C C . GLY A 1 85 ? 1.028 -19.515 -4.260 1.00 98.12 85 GLY A C 1
ATOM 706 O O . GLY A 1 85 ? 1.816 -20.443 -4.396 1.00 98.12 85 GLY A O 1
ATOM 707 N N . LEU A 1 86 ? 1.320 -18.283 -4.691 1.00 98.62 86 LEU A N 1
ATOM 708 C CA . LEU A 1 86 ? 2.530 -17.948 -5.462 1.00 98.62 86 LEU A CA 1
ATOM 709 C C . LEU A 1 86 ? 3.665 -17.323 -4.635 1.00 98.62 86 LEU A C 1
ATOM 711 O O . LEU A 1 86 ? 4.704 -16.975 -5.195 1.00 98.62 86 LEU A O 1
ATOM 715 N N . ILE A 1 87 ? 3.490 -17.179 -3.319 1.00 98.19 87 ILE A N 1
ATOM 716 C CA . ILE A 1 87 ? 4.476 -16.547 -2.425 1.00 98.19 87 ILE A CA 1
ATOM 717 C C . ILE A 1 87 ? 5.816 -17.290 -2.435 1.00 98.19 87 ILE A C 1
ATOM 719 O O . ILE A 1 87 ? 6.864 -16.652 -2.544 1.00 98.19 87 ILE A O 1
ATOM 723 N N . ASP A 1 88 ? 5.798 -18.622 -2.391 1.00 98.19 88 ASP A N 1
ATOM 724 C CA . ASP A 1 88 ? 7.031 -19.417 -2.377 1.00 98.19 88 ASP A CA 1
ATOM 725 C C . ASP A 1 88 ? 7.816 -19.261 -3.680 1.00 98.19 88 ASP A C 1
ATOM 727 O O . ASP A 1 88 ? 9.032 -19.081 -3.660 1.00 98.19 88 ASP A O 1
ATOM 731 N N . ARG A 1 89 ? 7.120 -19.269 -4.827 1.00 98.38 89 ARG A N 1
ATOM 732 C CA . ARG A 1 89 ? 7.734 -19.035 -6.143 1.00 98.38 89 ARG A CA 1
ATOM 733 C C . ARG A 1 89 ? 8.334 -17.632 -6.223 1.00 98.38 89 ARG A C 1
ATOM 735 O O . ARG A 1 89 ? 9.480 -17.490 -6.629 1.00 98.38 89 ARG A O 1
ATOM 742 N N . PHE A 1 90 ? 7.595 -16.619 -5.775 1.00 98.69 90 PHE A N 1
ATOM 743 C CA . PHE A 1 90 ? 8.067 -15.235 -5.724 1.00 98.69 90 PHE A CA 1
ATOM 744 C C . PHE A 1 90 ? 9.336 -15.075 -4.871 1.00 98.69 90 PHE A C 1
ATOM 746 O O . PHE A 1 90 ? 10.296 -14.436 -5.303 1.00 98.69 90 PHE A O 1
ATOM 753 N N . SER A 1 91 ? 9.377 -15.718 -3.701 1.00 98.06 91 SER A N 1
ATOM 754 C CA . SER A 1 91 ? 10.475 -15.599 -2.727 1.00 98.06 91 SER A CA 1
ATOM 755 C C . SER A 1 91 ? 11.781 -16.276 -3.181 1.00 98.06 91 SER A C 1
ATOM 757 O O . SER A 1 91 ? 12.865 -16.020 -2.642 1.00 98.06 91 SER A O 1
ATOM 759 N N . ARG A 1 92 ? 11.718 -17.132 -4.212 1.00 97.38 92 ARG A N 1
ATOM 760 C CA . ARG A 1 92 ? 12.920 -17.684 -4.856 1.00 97.38 92 ARG A CA 1
ATOM 761 C C . ARG A 1 92 ? 13.705 -16.601 -5.588 1.00 97.38 92 ARG A C 1
ATOM 763 O O . ARG A 1 92 ? 14.927 -16.594 -5.471 1.00 97.38 92 ARG A O 1
ATOM 770 N N . SER A 1 93 ? 13.019 -15.673 -6.255 1.00 98.12 93 SER A N 1
ATOM 771 C CA . SER A 1 93 ? 13.650 -14.581 -7.005 1.00 98.12 93 SER A CA 1
ATOM 772 C C . SER A 1 93 ? 13.795 -13.303 -6.181 1.00 98.12 93 SER A C 1
ATOM 774 O O . SER A 1 93 ? 14.860 -12.696 -6.192 1.00 98.12 93 SER A O 1
ATOM 776 N N . VAL A 1 94 ? 12.758 -12.889 -5.449 1.00 98.44 94 VAL A N 1
ATOM 777 C CA . VAL A 1 94 ? 12.750 -11.630 -4.685 1.00 98.44 94 VAL A CA 1
ATOM 778 C C . VAL A 1 94 ? 13.051 -11.898 -3.217 1.00 98.44 94 VAL A C 1
ATOM 780 O O . VAL A 1 94 ? 12.408 -12.735 -2.589 1.00 98.44 94 VAL A O 1
ATOM 783 N N . LYS A 1 95 ? 14.026 -11.176 -2.659 1.00 98.19 95 LYS A N 1
ATOM 784 C CA . LYS A 1 95 ? 14.494 -11.358 -1.275 1.00 98.19 95 LYS A CA 1
ATOM 785 C C . LYS A 1 95 ? 13.935 -10.320 -0.319 1.00 98.19 95 LYS A C 1
ATOM 787 O O . LYS A 1 95 ? 13.656 -10.637 0.838 1.00 98.19 95 LYS A O 1
ATOM 792 N N . SER A 1 96 ? 13.726 -9.100 -0.798 1.00 98.31 96 SER A N 1
ATOM 793 C CA . SER A 1 96 ? 13.247 -8.006 0.037 1.00 98.31 96 SER A CA 1
ATOM 794 C C . SER A 1 96 ? 12.514 -6.931 -0.755 1.00 98.31 96 SER A C 1
ATOM 796 O O . SER A 1 96 ? 12.691 -6.782 -1.967 1.00 98.31 96 SER A O 1
ATOM 798 N N . PHE A 1 97 ? 11.704 -6.157 -0.038 1.00 98.50 97 PHE A N 1
ATOM 799 C CA . PHE A 1 97 ? 11.192 -4.868 -0.485 1.00 98.50 97 PHE A CA 1
ATOM 800 C C . PHE A 1 97 ? 11.955 -3.747 0.225 1.00 98.50 97 PHE A C 1
ATOM 802 O O . PHE A 1 97 ? 12.280 -3.874 1.405 1.00 98.50 97 PHE A O 1
ATOM 809 N N . ALA A 1 98 ? 12.216 -2.632 -0.456 1.00 97.75 98 ALA A N 1
ATOM 810 C CA . ALA A 1 98 ? 12.873 -1.472 0.148 1.00 97.75 98 ALA A CA 1
ATOM 811 C C . ALA A 1 98 ? 12.091 -0.186 -0.129 1.00 97.75 98 ALA A C 1
ATOM 813 O O . ALA A 1 98 ? 11.847 0.159 -1.288 1.00 97.75 98 ALA A O 1
ATOM 814 N N . ASN A 1 99 ? 11.706 0.523 0.939 1.00 96.50 99 ASN A N 1
ATOM 815 C CA . ASN A 1 99 ? 10.985 1.788 0.813 1.00 96.50 99 ASN A CA 1
ATOM 816 C C . ASN A 1 99 ? 11.962 2.959 0.704 1.00 96.50 99 ASN A C 1
ATOM 818 O O . ASN A 1 99 ? 12.541 3.398 1.701 1.00 96.50 99 ASN A O 1
ATOM 822 N N . THR A 1 100 ? 12.099 3.516 -0.491 1.00 95.56 100 THR A N 1
ATOM 823 C CA . THR A 1 100 ? 13.045 4.605 -0.757 1.00 95.56 100 THR A CA 1
ATOM 824 C C . THR A 1 100 ? 12.540 5.960 -0.255 1.00 95.56 100 THR A C 1
ATOM 826 O O . THR A 1 100 ? 13.299 6.926 -0.230 1.00 95.56 100 THR A O 1
ATOM 829 N N . PHE A 1 101 ? 11.292 6.041 0.227 1.00 93.88 101 PHE A N 1
ATOM 830 C CA . PHE A 1 101 ? 10.791 7.216 0.946 1.00 93.88 101 PHE A CA 1
ATOM 831 C C . PHE A 1 101 ? 11.597 7.486 2.224 1.00 93.88 101 PHE A C 1
ATOM 833 O O . PHE A 1 101 ? 11.960 8.628 2.495 1.00 93.88 101 PHE A O 1
ATOM 840 N N . ASN A 1 102 ? 11.941 6.435 2.976 1.00 89.06 102 ASN A N 1
ATOM 841 C CA . ASN A 1 102 ? 12.724 6.562 4.209 1.00 89.06 102 ASN A CA 1
ATOM 842 C C . ASN A 1 102 ? 14.162 7.013 3.928 1.00 89.06 102 ASN A C 1
ATOM 844 O O . ASN A 1 102 ? 14.703 7.836 4.663 1.00 89.06 102 ASN A O 1
ATOM 848 N N . MET A 1 103 ? 14.739 6.528 2.827 1.00 89.94 103 MET A N 1
ATOM 849 C CA . MET A 1 103 ? 16.042 6.974 2.339 1.00 89.94 103 MET A CA 1
ATOM 850 C C . MET A 1 103 ? 16.014 8.463 1.977 1.00 89.94 103 MET A C 1
ATOM 852 O O . MET A 1 103 ? 16.823 9.230 2.486 1.00 89.94 103 MET A O 1
ATOM 856 N N . ALA A 1 104 ? 15.035 8.900 1.176 1.00 89.06 104 ALA A N 1
ATOM 857 C CA . ALA A 1 104 ? 14.890 10.309 0.813 1.00 89.06 104 ALA A CA 1
ATOM 858 C C . ALA A 1 104 ? 14.705 11.207 2.046 1.00 89.06 104 ALA A C 1
ATOM 860 O O . ALA A 1 104 ? 15.315 12.272 2.137 1.00 89.06 104 ALA A O 1
ATOM 861 N N . LYS A 1 105 ? 13.912 10.757 3.025 1.00 88.56 105 LYS A N 1
ATOM 862 C CA . LYS A 1 105 ? 13.719 11.465 4.293 1.00 88.56 105 LYS A CA 1
ATOM 863 C C . LYS A 1 105 ? 15.035 11.637 5.063 1.00 88.56 105 LYS A C 1
ATOM 865 O O . LYS A 1 105 ? 15.289 12.725 5.574 1.00 88.56 105 LYS A O 1
ATOM 870 N N . ALA A 1 106 ? 15.872 10.601 5.116 1.00 85.94 106 ALA A N 1
ATOM 871 C CA . ALA A 1 106 ? 17.181 10.674 5.762 1.00 85.94 106 ALA A CA 1
ATOM 872 C C . ALA A 1 106 ? 18.142 11.629 5.032 1.00 85.94 106 ALA A C 1
ATOM 874 O O . ALA A 1 106 ? 18.865 12.373 5.687 1.00 85.94 106 ALA A O 1
ATOM 875 N N . SER A 1 107 ? 18.107 11.667 3.696 1.00 81.94 107 SER A N 1
ATOM 876 C CA . SER A 1 107 ? 18.948 12.567 2.894 1.00 81.94 107 SER A CA 1
ATOM 877 C C . SER A 1 107 ? 18.524 14.043 2.964 1.00 81.94 107 SER A C 1
ATOM 879 O O . SER A 1 107 ? 19.375 14.923 2.897 1.00 81.94 107 SER A O 1
ATOM 881 N N . LEU A 1 108 ? 17.222 14.339 3.080 1.00 78.62 108 LEU A N 1
ATOM 882 C CA . LEU A 1 108 ? 16.671 15.710 3.033 1.00 78.62 108 LEU A CA 1
ATOM 883 C C . LEU A 1 108 ? 16.413 16.346 4.412 1.00 78.62 108 LEU A C 1
ATOM 885 O O . LEU A 1 108 ? 16.143 17.551 4.486 1.00 78.62 108 LEU A O 1
ATOM 889 N N . GLY A 1 109 ? 16.457 15.549 5.483 1.00 69.62 109 GLY A N 1
ATOM 890 C CA . GLY A 1 109 ? 16.145 15.959 6.854 1.00 69.62 109 GLY A CA 1
ATOM 891 C C . GLY A 1 109 ? 14.641 16.108 7.150 1.00 69.62 109 GLY A C 1
ATOM 892 O O . GLY A 1 109 ? 13.815 16.348 6.264 1.00 69.62 109 GLY A O 1
ATOM 893 N N . ASP A 1 110 ? 14.269 16.007 8.433 1.00 65.25 110 ASP A N 1
ATOM 894 C CA . ASP A 1 110 ? 12.867 15.982 8.899 1.00 65.25 110 ASP A CA 1
ATOM 895 C C . ASP A 1 110 ? 12.056 17.247 8.558 1.00 65.25 110 ASP A C 1
ATOM 897 O O . ASP A 1 110 ? 10.834 17.186 8.397 1.00 65.25 110 ASP A O 1
ATOM 901 N N . ALA A 1 111 ? 12.714 18.395 8.371 1.00 60.81 111 ALA A N 1
ATOM 902 C CA . ALA A 1 111 ? 12.059 19.645 7.980 1.00 60.81 111 ALA A CA 1
ATOM 903 C C . ALA A 1 111 ? 11.434 19.593 6.566 1.00 60.81 111 ALA A C 1
ATOM 905 O O . ALA A 1 111 ? 10.566 20.405 6.240 1.00 60.81 111 ALA A O 1
ATOM 906 N N . ASN A 1 112 ? 11.825 18.616 5.737 1.00 65.56 112 ASN A N 1
ATOM 907 C CA . ASN A 1 112 ? 11.470 18.526 4.319 1.00 65.56 112 ASN A CA 1
ATOM 908 C C . ASN A 1 112 ? 10.584 17.322 3.961 1.00 65.56 112 ASN A C 1
ATOM 910 O O . ASN A 1 112 ? 10.434 16.997 2.781 1.00 65.56 112 ASN A O 1
ATOM 914 N N . ILE A 1 113 ? 9.917 16.683 4.931 1.00 63.91 113 ILE A N 1
ATOM 915 C CA . ILE A 1 113 ? 9.046 15.512 4.679 1.00 63.91 113 ILE A CA 1
ATOM 916 C C . ILE A 1 113 ? 7.974 15.811 3.614 1.00 63.91 113 ILE A C 1
ATOM 918 O O . ILE A 1 113 ? 7.723 14.997 2.727 1.00 63.91 113 ILE A O 1
ATOM 922 N N . LYS A 1 114 ? 7.401 17.025 3.611 1.00 69.75 114 LYS A N 1
ATOM 923 C CA . LYS A 1 114 ? 6.415 17.470 2.599 1.00 69.75 114 LYS A CA 1
ATOM 924 C C . LYS A 1 114 ? 6.969 17.497 1.166 1.00 69.75 114 LYS A C 1
ATOM 926 O O . LYS A 1 114 ? 6.186 17.584 0.213 1.00 69.75 114 LYS A O 1
ATOM 931 N N . ASN A 1 115 ? 8.290 17.454 1.011 1.00 71.38 115 ASN A N 1
ATOM 932 C CA . ASN A 1 115 ? 9.012 17.455 -0.259 1.00 71.38 115 ASN A CA 1
ATOM 933 C C . ASN A 1 115 ? 9.519 16.060 -0.656 1.00 71.38 115 ASN A C 1
ATOM 935 O O . ASN A 1 115 ? 9.977 15.897 -1.780 1.00 71.38 115 ASN A O 1
ATOM 939 N N . CYS A 1 116 ? 9.340 15.045 0.196 1.00 81.00 116 CYS A N 1
ATOM 940 C CA . CYS A 1 116 ? 9.747 13.663 -0.069 1.00 81.00 116 CYS A CA 1
ATOM 941 C C . CYS A 1 116 ? 8.769 12.890 -0.970 1.00 81.00 116 CYS A C 1
ATOM 943 O O . CYS A 1 116 ? 8.900 11.687 -1.119 1.00 81.00 116 CYS A O 1
ATOM 945 N N . GLY A 1 117 ? 7.764 13.537 -1.568 1.00 84.75 117 GLY A N 1
ATOM 946 C CA . GLY A 1 117 ? 6.890 12.875 -2.539 1.00 84.75 117 GLY A CA 1
ATOM 947 C C . GLY A 1 117 ? 7.612 12.644 -3.868 1.00 84.75 117 GLY A C 1
ATOM 948 O O . GLY A 1 117 ? 8.228 13.571 -4.389 1.00 84.75 117 GLY A O 1
ATOM 949 N N . LEU A 1 118 ? 7.460 11.457 -4.462 1.00 88.12 118 LEU A N 1
ATOM 950 C CA . LEU A 1 118 ? 8.189 11.026 -5.667 1.00 88.12 118 LEU A CA 1
ATOM 951 C C . LEU A 1 118 ? 8.227 12.066 -6.806 1.00 88.12 118 LEU A C 1
ATOM 953 O O . LEU A 1 118 ? 9.283 12.323 -7.377 1.00 88.12 118 LEU A O 1
ATOM 957 N N . ARG A 1 119 ? 7.091 12.713 -7.109 1.00 86.69 119 ARG A N 1
ATOM 958 C CA . ARG A 1 119 ? 7.016 13.781 -8.125 1.00 86.69 119 ARG A CA 1
ATOM 959 C C . ARG A 1 119 ? 7.866 14.996 -7.763 1.00 86.69 119 ARG A C 1
ATOM 961 O O . ARG A 1 119 ? 8.555 15.533 -8.622 1.00 86.69 119 ARG A O 1
ATOM 968 N N . LYS A 1 120 ? 7.799 15.442 -6.507 1.00 86.75 120 LYS A N 1
ATOM 969 C CA . LYS A 1 120 ? 8.566 16.601 -6.039 1.00 86.75 120 LYS A CA 1
ATOM 970 C C . LYS A 1 120 ? 10.058 16.295 -6.046 1.00 86.75 120 LYS A C 1
ATOM 972 O O . LYS A 1 120 ? 10.811 17.109 -6.556 1.00 86.75 120 LYS A O 1
ATOM 977 N N . LEU A 1 121 ? 10.455 15.115 -5.565 1.00 86.44 121 LEU A N 1
ATOM 978 C CA . LEU A 1 121 ? 11.846 14.661 -5.597 1.00 86.44 121 LEU A CA 1
ATOM 979 C C . LEU A 1 121 ? 12.399 14.657 -7.021 1.00 86.44 121 LEU A C 1
ATOM 981 O O . LEU A 1 121 ? 13.414 15.289 -7.279 1.00 86.44 121 LEU A O 1
ATOM 985 N N . SER A 1 122 ? 11.682 14.031 -7.957 1.00 86.50 122 SER A N 1
ATOM 986 C CA . SER A 1 122 ? 12.081 13.995 -9.367 1.00 86.50 122 SER A CA 1
ATOM 987 C C . SER A 1 122 ? 12.235 15.399 -9.972 1.00 86.50 122 SER A C 1
ATOM 989 O O . SER A 1 122 ? 13.209 15.651 -10.675 1.00 86.50 122 SER A O 1
ATOM 991 N N . MET A 1 123 ? 11.333 16.337 -9.659 1.00 84.81 123 MET A N 1
ATOM 992 C CA . MET A 1 123 ? 11.432 17.725 -10.134 1.00 84.81 123 MET A CA 1
ATOM 993 C C . MET A 1 123 ? 12.595 18.500 -9.503 1.00 84.81 123 MET A C 1
ATOM 995 O O . MET A 1 123 ? 13.256 19.269 -10.195 1.00 84.81 123 MET A O 1
ATOM 999 N N . THR A 1 124 ? 12.833 18.343 -8.200 1.00 83.25 124 THR A N 1
ATOM 1000 C CA . THR A 1 124 ? 13.928 19.030 -7.498 1.00 83.25 124 THR A CA 1
ATOM 1001 C C . THR A 1 124 ? 15.286 18.548 -7.997 1.00 83.25 124 THR A C 1
ATOM 1003 O O . THR A 1 124 ? 16.167 19.365 -8.248 1.00 83.25 124 THR A O 1
ATOM 1006 N N . LEU A 1 125 ? 15.433 17.237 -8.192 1.00 79.50 125 LEU A N 1
ATOM 1007 C CA . LEU A 1 125 ? 16.660 16.638 -8.708 1.00 79.50 125 LEU A CA 1
ATOM 1008 C C . LEU A 1 125 ? 16.947 17.084 -10.149 1.00 79.50 125 LEU A C 1
ATOM 1010 O O . LEU A 1 125 ? 18.059 17.520 -10.436 1.00 79.50 125 LEU A O 1
ATOM 1014 N N . ALA A 1 126 ? 15.927 17.118 -11.016 1.00 78.94 126 ALA A N 1
ATOM 1015 C CA . ALA A 1 126 ? 16.068 17.646 -12.376 1.00 78.94 126 ALA A CA 1
ATOM 1016 C C . ALA A 1 126 ? 16.553 19.109 -12.395 1.00 78.94 126 ALA A C 1
ATOM 1018 O O . ALA A 1 126 ? 17.522 19.422 -13.077 1.00 78.94 126 ALA A O 1
ATOM 1019 N N . LYS A 1 127 ? 15.962 19.987 -11.571 1.00 76.25 127 LYS A N 1
ATOM 1020 C CA . LYS A 1 127 ? 16.400 21.392 -11.468 1.00 76.25 127 LYS A CA 1
ATOM 1021 C C . LYS A 1 127 ? 17.847 21.533 -10.999 1.00 76.25 127 LYS A C 1
ATOM 1023 O O . LYS A 1 127 ? 18.571 22.384 -11.498 1.00 76.25 127 LYS A O 1
ATOM 1028 N N . SER A 1 128 ? 18.274 20.695 -10.053 1.00 68.38 128 SER A N 1
ATOM 1029 C CA . SER A 1 128 ? 19.653 20.728 -9.557 1.00 68.38 128 SER A CA 1
ATOM 1030 C C . SER A 1 128 ? 20.683 20.318 -10.617 1.00 68.38 128 SER A C 1
ATOM 1032 O O . SER A 1 128 ? 21.822 20.780 -10.567 1.00 68.38 128 SER A O 1
ATOM 1034 N N . LYS A 1 129 ? 20.292 19.482 -11.591 1.00 66.75 129 LYS A N 1
ATOM 1035 C CA . LYS A 1 129 ? 21.122 19.143 -12.756 1.00 66.75 129 LYS A CA 1
ATOM 1036 C C . LYS A 1 129 ? 21.226 20.317 -13.723 1.00 66.75 129 LYS A C 1
ATOM 1038 O O . LYS A 1 129 ? 22.342 20.700 -14.053 1.00 66.75 129 LYS A O 1
ATOM 1043 N N . ASP A 1 130 ? 20.099 20.944 -14.063 1.00 67.25 130 ASP A N 1
ATOM 1044 C CA . ASP A 1 130 ? 20.077 22.118 -14.947 1.00 67.25 130 ASP A CA 1
ATOM 1045 C C . ASP A 1 130 ? 20.948 23.267 -14.389 1.00 67.25 130 ASP A C 1
ATOM 1047 O O . ASP A 1 130 ? 21.706 23.900 -15.124 1.00 67.25 130 ASP A O 1
ATOM 1051 N N . GLU A 1 131 ? 20.915 23.504 -13.070 1.00 62.44 131 GLU A N 1
ATOM 1052 C CA . GLU A 1 131 ? 21.766 24.507 -12.410 1.00 62.44 131 GLU A CA 1
ATOM 1053 C C . GLU A 1 131 ? 23.261 24.132 -12.440 1.00 62.44 131 GLU A C 1
ATOM 1055 O O . GLU A 1 131 ? 24.107 24.992 -12.696 1.00 62.44 131 GLU A O 1
ATOM 1060 N N . LYS A 1 132 ? 23.611 22.854 -12.230 1.00 59.38 132 LYS A N 1
ATOM 1061 C CA . LYS A 1 132 ? 25.003 22.370 -12.314 1.00 59.38 132 LYS A CA 1
ATOM 1062 C C . LYS A 1 132 ? 25.565 22.435 -13.737 1.00 59.38 132 LYS A C 1
ATOM 1064 O O . LYS A 1 132 ? 26.750 22.729 -13.886 1.00 59.38 132 LYS A O 1
ATOM 1069 N N . ASP A 1 133 ? 24.742 22.194 -14.753 1.00 57.88 133 ASP A N 1
ATOM 1070 C CA . ASP A 1 133 ? 25.160 22.264 -16.156 1.00 57.88 133 ASP A CA 1
ATOM 1071 C C . ASP A 1 133 ? 25.274 23.720 -16.636 1.00 57.88 133 ASP A C 1
ATOM 1073 O O . ASP A 1 133 ? 26.262 24.072 -17.278 1.00 57.88 133 ASP A O 1
ATOM 1077 N N . SER A 1 134 ? 24.369 24.611 -16.210 1.00 57.00 134 SER A N 1
ATOM 1078 C CA . SER A 1 134 ? 24.455 26.049 -16.526 1.00 57.00 134 SER A CA 1
ATOM 1079 C C . SER A 1 134 ? 25.678 26.754 -15.910 1.00 57.00 134 SER A C 1
ATOM 1081 O O . SER A 1 134 ? 26.196 27.717 -16.474 1.00 57.00 134 SER A O 1
ATOM 1083 N N . ASN A 1 135 ? 26.196 26.254 -14.782 1.00 51.22 135 ASN A N 1
ATOM 1084 C CA . ASN A 1 135 ? 27.416 26.774 -14.156 1.00 51.22 135 ASN A CA 1
ATOM 1085 C C . ASN A 1 135 ? 28.719 26.254 -14.790 1.00 51.22 135 ASN A C 1
ATOM 1087 O O . ASN A 1 135 ? 29.779 26.803 -14.498 1.00 51.22 135 ASN A O 1
ATOM 1091 N N . LYS A 1 136 ? 28.672 25.233 -15.658 1.00 51.22 136 LYS A N 1
ATOM 1092 C CA . LYS A 1 136 ? 29.850 24.755 -16.407 1.00 51.22 136 LYS A CA 1
ATOM 1093 C C . LYS A 1 136 ? 30.103 25.531 -17.704 1.00 51.22 136 LYS A C 1
ATOM 1095 O O . LYS A 1 136 ? 31.200 25.436 -18.241 1.00 51.22 136 LYS A O 1
ATOM 1100 N N . GLU A 1 137 ? 29.136 26.312 -18.189 1.00 47.38 137 GLU A N 1
ATOM 1101 C CA . GLU A 1 137 ? 29.274 27.131 -19.408 1.00 47.38 137 GLU A CA 1
ATOM 1102 C C . GLU A 1 137 ? 29.871 28.535 -19.165 1.00 47.38 137 GLU A C 1
ATOM 1104 O O . GLU A 1 137 ? 30.046 29.293 -20.115 1.00 47.38 137 GLU A O 1
ATOM 1109 N N . ASN A 1 138 ? 30.232 28.890 -17.925 1.00 39.38 138 ASN A N 1
ATOM 1110 C CA . ASN A 1 138 ? 30.794 30.205 -17.579 1.00 39.38 138 ASN A CA 1
ATOM 1111 C C . ASN A 1 138 ? 32.261 30.134 -17.108 1.00 39.38 138 ASN A C 1
ATOM 1113 O O . ASN A 1 138 ? 32.594 30.666 -16.049 1.00 39.38 138 ASN A O 1
ATOM 1117 N N . ASP A 1 139 ? 33.140 29.509 -17.896 1.00 32.84 139 ASP A N 1
ATOM 1118 C CA . ASP A 1 139 ? 34.595 29.709 -17.777 1.00 32.84 139 ASP A CA 1
ATOM 1119 C C . ASP A 1 139 ? 35.035 30.755 -18.829 1.00 32.84 139 ASP A C 1
ATOM 1121 O O . ASP A 1 139 ? 34.682 30.609 -20.006 1.00 32.84 139 ASP A O 1
ATOM 1125 N N . PRO A 1 140 ? 35.714 31.863 -18.463 1.00 43.22 140 PRO A N 1
ATOM 1126 C CA . PRO A 1 140 ? 35.917 32.981 -19.368 1.00 43.22 140 PRO A CA 1
ATOM 1127 C C . PRO A 1 140 ? 37.186 32.770 -20.195 1.00 43.22 140 PRO A C 1
ATOM 1129 O O . PRO A 1 140 ? 38.281 33.071 -19.721 1.00 43.22 140 PRO A O 1
ATOM 1132 N N . ASP A 1 141 ? 37.046 32.353 -21.456 1.00 34.12 141 ASP A N 1
ATOM 1133 C CA . ASP A 1 141 ? 38.078 32.643 -22.453 1.00 34.12 141 ASP A CA 1
ATOM 1134 C C . ASP A 1 141 ? 37.699 33.865 -23.300 1.00 34.12 141 ASP A C 1
ATOM 1136 O O . ASP A 1 141 ? 36.566 34.089 -23.731 1.00 34.12 141 ASP A O 1
ATOM 1140 N N . ASN A 1 142 ? 38.689 34.728 -23.440 1.00 34.97 142 ASN A N 1
ATOM 1141 C CA . ASN A 1 142 ? 38.596 36.129 -23.783 1.00 34.97 142 ASN A CA 1
ATOM 1142 C C . ASN A 1 142 ? 38.605 36.302 -25.308 1.00 34.97 142 ASN A C 1
ATOM 1144 O O . ASN A 1 142 ? 39.641 36.164 -25.952 1.00 34.97 142 ASN A O 1
ATOM 1148 N N . GLY A 1 143 ? 37.466 36.677 -25.893 1.00 30.73 143 GLY A N 1
ATOM 1149 C CA . GLY A 1 143 ? 37.347 36.939 -27.328 1.00 30.73 143 GLY A CA 1
ATOM 1150 C C . GLY A 1 143 ? 36.448 38.128 -27.647 1.00 30.73 143 GLY A C 1
ATOM 1151 O O . GLY A 1 143 ? 35.294 37.965 -28.030 1.00 30.73 143 GLY A O 1
ATOM 1152 N N . LYS A 1 144 ? 36.979 39.350 -27.526 1.00 32.16 144 LYS A N 1
ATOM 1153 C CA . LYS A 1 144 ? 36.343 40.579 -28.034 1.00 32.16 144 LYS A CA 1
ATOM 1154 C C . LYS A 1 144 ? 36.007 40.461 -29.530 1.00 32.16 144 LYS A C 1
ATOM 1156 O O . LYS A 1 144 ? 36.925 40.384 -30.344 1.00 32.16 144 LYS A O 1
ATOM 1161 N N . LYS A 1 145 ? 34.737 40.666 -29.902 1.00 30.52 145 LYS A N 1
ATOM 1162 C CA . LYS A 1 145 ? 34.350 41.539 -31.031 1.00 30.52 145 LYS A CA 1
ATOM 1163 C C . LYS A 1 145 ? 32.871 41.939 -30.971 1.00 30.52 145 LYS A C 1
ATOM 1165 O O . LYS A 1 145 ? 31.990 41.135 -30.703 1.00 30.52 145 LYS A O 1
ATOM 1170 N N . ASN A 1 146 ? 32.660 43.231 -31.195 1.00 28.25 146 ASN A N 1
ATOM 1171 C CA . ASN A 1 146 ? 31.429 43.988 -31.011 1.00 28.25 146 ASN A CA 1
ATOM 1172 C C . ASN A 1 146 ? 30.424 43.884 -32.178 1.00 28.25 146 ASN A C 1
ATOM 1174 O O . ASN A 1 146 ? 30.825 43.797 -33.335 1.00 28.25 146 ASN A O 1
ATOM 1178 N N . LEU A 1 147 ? 29.166 44.168 -31.807 1.00 31.06 147 LEU A N 1
ATOM 1179 C CA . LEU A 1 147 ? 28.188 45.085 -32.432 1.00 31.06 147 LEU A CA 1
ATOM 1180 C C . LEU A 1 147 ? 26.962 44.520 -33.199 1.00 31.06 147 LEU A C 1
ATOM 1182 O O . LEU A 1 147 ? 27.035 44.117 -34.352 1.00 31.06 147 LEU A O 1
ATOM 1186 N N . SER A 1 148 ? 25.811 44.695 -32.525 1.00 26.80 148 SER A N 1
ATOM 1187 C CA . SER A 1 148 ? 24.493 45.193 -32.984 1.00 26.80 148 SER A CA 1
ATOM 1188 C C . SER A 1 148 ? 23.697 44.468 -34.081 1.00 26.80 148 SER A C 1
ATOM 1190 O O . SER A 1 148 ? 24.017 44.559 -35.260 1.00 26.80 148 SER A O 1
ATOM 1192 N N . SER A 1 149 ? 22.489 44.001 -33.744 1.00 25.72 149 SER A N 1
ATOM 1193 C CA . SER A 1 149 ? 21.236 44.761 -33.957 1.00 25.72 149 SER A CA 1
ATOM 1194 C C . SER A 1 149 ? 19.981 43.930 -33.628 1.00 25.72 149 SER A C 1
ATOM 1196 O O . SER A 1 149 ? 19.971 42.705 -33.648 1.00 25.72 149 SER A O 1
ATOM 1198 N N . SER A 1 150 ? 18.934 44.660 -33.256 1.00 28.45 150 SER A N 1
ATOM 1199 C CA . SER A 1 150 ? 17.585 44.277 -32.830 1.00 28.45 150 SER A CA 1
ATOM 1200 C C . SER A 1 150 ? 16.813 43.298 -33.726 1.00 28.45 150 SER A C 1
ATOM 1202 O O . SER A 1 150 ? 16.781 43.485 -34.937 1.00 28.45 150 SER A O 1
ATOM 1204 N N . SER A 1 151 ? 15.990 42.427 -33.128 1.00 26.00 151 SER A N 1
ATOM 1205 C CA . SER A 1 151 ? 14.565 42.324 -33.499 1.00 26.00 151 SER A CA 1
ATOM 1206 C C . SER A 1 151 ? 13.739 41.501 -32.501 1.00 26.00 151 SER A C 1
ATOM 1208 O O . SER A 1 151 ? 14.143 40.473 -31.969 1.00 26.00 151 SER A O 1
ATOM 1210 N N . SER A 1 152 ? 12.547 42.025 -32.249 1.00 31.36 152 SER A N 1
ATOM 1211 C CA . SER A 1 152 ? 11.411 41.461 -31.530 1.00 31.36 152 SER A CA 1
ATOM 1212 C C . SER A 1 152 ? 10.866 40.175 -32.163 1.00 31.36 152 SER A C 1
ATOM 1214 O O . SER A 1 152 ? 10.602 40.154 -33.362 1.00 31.36 152 SER A O 1
ATOM 1216 N N . GLY A 1 153 ? 10.548 39.166 -31.346 1.00 25.05 153 GLY A N 1
ATOM 1217 C CA . GLY A 1 153 ? 9.823 37.975 -31.798 1.00 25.05 153 GLY A CA 1
ATOM 1218 C C . GLY A 1 153 ? 9.192 37.181 -30.655 1.00 25.05 153 GLY A C 1
ATOM 1219 O O . GLY A 1 153 ? 9.848 36.372 -30.010 1.00 25.05 153 GLY A O 1
ATOM 1220 N N . LYS A 1 154 ? 7.893 37.400 -30.415 1.00 41.06 154 LYS A N 1
ATOM 1221 C CA . LYS A 1 154 ? 7.024 36.553 -29.580 1.00 41.06 154 LYS A CA 1
ATOM 1222 C C . LYS A 1 154 ? 6.970 35.127 -30.157 1.00 41.06 154 LYS A C 1
ATOM 1224 O O . LYS A 1 154 ? 6.215 34.870 -31.093 1.00 41.06 154 LYS A O 1
ATOM 1229 N N . GLY A 1 155 ? 7.730 34.199 -29.580 1.00 26.22 155 GLY A N 1
ATOM 1230 C CA . GLY A 1 155 ? 7.675 32.769 -29.898 1.00 26.22 155 GLY A CA 1
ATOM 1231 C C . GLY A 1 155 ? 6.617 32.044 -29.064 1.00 26.22 155 GLY A C 1
ATOM 1232 O O . GLY A 1 155 ? 6.690 32.008 -27.839 1.00 26.22 155 GLY A O 1
ATOM 1233 N N . HIS A 1 156 ? 5.607 31.504 -29.739 1.00 30.77 156 HIS A N 1
ATOM 1234 C CA . HIS A 1 156 ? 4.474 30.787 -29.164 1.00 30.77 156 HIS A CA 1
ATOM 1235 C C . HIS A 1 156 ? 4.892 29.475 -28.475 1.00 30.77 156 HIS A C 1
ATOM 1237 O O . HIS A 1 156 ? 5.717 28.720 -28.984 1.00 30.77 156 HIS A O 1
ATOM 1243 N N . LYS A 1 157 ? 4.264 29.187 -27.328 1.00 38.12 157 LYS A N 1
ATOM 1244 C CA . LYS A 1 157 ? 4.362 27.916 -26.598 1.00 38.12 157 LYS A CA 1
ATOM 1245 C C . LYS A 1 157 ? 3.829 26.757 -27.451 1.00 38.12 157 LYS A C 1
ATOM 1247 O O . LYS A 1 157 ? 2.617 26.587 -27.543 1.00 38.12 157 LYS A O 1
ATOM 1252 N N . ASN A 1 158 ? 4.710 25.899 -27.957 1.00 31.34 158 ASN A N 1
ATOM 1253 C CA . ASN A 1 158 ? 4.354 24.534 -28.357 1.00 31.34 158 ASN A CA 1
ATOM 1254 C C . ASN A 1 158 ? 4.646 23.575 -27.193 1.00 31.34 158 ASN A C 1
ATOM 1256 O O . ASN A 1 158 ? 5.634 22.852 -27.192 1.00 31.34 158 ASN A O 1
ATOM 1260 N N . GLY A 1 159 ? 3.787 23.610 -26.170 1.00 30.91 159 GLY A N 1
ATOM 1261 C CA . GLY A 1 159 ? 3.896 22.790 -24.953 1.00 30.91 159 GLY A CA 1
ATOM 1262 C C . GLY A 1 159 ? 2.980 21.562 -24.913 1.00 30.91 159 GLY A C 1
ATOM 1263 O O . GLY A 1 159 ? 2.725 21.054 -23.832 1.00 30.91 159 GLY A O 1
ATOM 1264 N N . LEU A 1 160 ? 2.434 21.105 -26.047 1.00 35.91 160 LEU A N 1
ATOM 1265 C CA . LEU A 1 160 ? 1.356 20.100 -26.053 1.00 35.91 160 LEU A CA 1
ATOM 1266 C C . LEU A 1 160 ? 1.797 18.639 -26.253 1.00 35.91 160 LEU A C 1
ATOM 1268 O O . LEU A 1 160 ? 0.957 17.759 -26.117 1.00 35.91 160 LEU A O 1
ATOM 1272 N N . ASN A 1 161 ? 3.081 18.357 -26.511 1.00 31.94 161 ASN A N 1
ATOM 1273 C CA . ASN A 1 161 ? 3.542 16.981 -26.769 1.00 31.94 161 ASN A CA 1
ATOM 1274 C C . ASN A 1 161 ? 4.480 16.389 -25.702 1.00 31.94 161 ASN A C 1
ATOM 1276 O O . ASN A 1 161 ? 4.641 15.176 -25.673 1.00 31.94 161 ASN A O 1
ATOM 1280 N N . HIS A 1 162 ? 5.060 17.185 -24.794 1.00 35.53 162 HIS A N 1
ATOM 1281 C CA . HIS A 1 162 ? 6.020 16.658 -23.808 1.00 35.53 162 HIS A CA 1
ATOM 1282 C C . HIS A 1 162 ? 5.384 16.104 -22.520 1.00 35.53 162 HIS A C 1
ATOM 1284 O O . HIS A 1 162 ? 6.015 15.321 -21.817 1.00 35.53 162 HIS A O 1
ATOM 1290 N N . GLU A 1 163 ? 4.135 16.464 -22.201 1.00 42.16 163 GLU A N 1
ATOM 1291 C CA . GLU A 1 163 ? 3.472 16.001 -20.967 1.00 42.16 163 GLU A CA 1
ATOM 1292 C C . GLU A 1 163 ? 2.917 14.570 -21.061 1.00 42.16 163 GLU A C 1
ATOM 1294 O O . GLU A 1 163 ? 2.603 13.962 -20.036 1.00 42.16 163 GLU A O 1
ATOM 1299 N N . GLN A 1 164 ? 2.789 14.007 -22.268 1.00 48.72 164 GLN A N 1
ATOM 1300 C CA . GLN A 1 164 ? 2.134 12.710 -22.452 1.00 48.72 164 GLN A CA 1
ATOM 1301 C C . GLN A 1 164 ? 3.031 11.520 -22.069 1.00 48.72 164 GLN A C 1
ATOM 1303 O O . GLN A 1 164 ? 2.513 10.503 -21.602 1.00 48.72 164 GLN A O 1
ATOM 1308 N N . ASP A 1 165 ? 4.355 11.675 -22.162 1.00 56.91 165 ASP A N 1
ATOM 1309 C CA . ASP A 1 165 ? 5.329 10.619 -21.847 1.00 56.91 165 ASP A CA 1
ATOM 1310 C C . ASP A 1 165 ? 5.629 10.486 -20.343 1.00 56.91 165 ASP A C 1
ATOM 1312 O O . ASP A 1 165 ? 6.170 9.472 -19.901 1.00 56.91 165 ASP A O 1
ATOM 1316 N N . PHE A 1 166 ? 5.225 11.463 -19.523 1.00 75.25 166 PHE A N 1
ATOM 1317 C CA . PHE A 1 166 ? 5.575 11.526 -18.099 1.00 75.25 166 PHE A CA 1
ATOM 1318 C C . PHE A 1 166 ? 4.351 11.620 -17.174 1.00 75.25 166 PHE A C 1
ATOM 1320 O O . PHE A 1 166 ? 4.307 12.394 -16.217 1.00 75.25 166 PHE A O 1
ATOM 1327 N N . PHE A 1 167 ? 3.317 10.816 -17.443 1.00 90.69 167 PHE A N 1
ATOM 1328 C CA . PHE A 1 167 ? 2.143 10.749 -16.572 1.00 90.69 167 PHE A CA 1
ATOM 1329 C C . PHE A 1 167 ? 2.406 9.892 -15.318 1.00 90.69 167 PHE A C 1
ATOM 1331 O O . PHE A 1 167 ? 2.277 8.666 -15.340 1.00 90.69 167 PHE A O 1
ATOM 1338 N N . ASP A 1 168 ? 2.708 10.546 -14.193 1.00 87.75 168 ASP A N 1
ATOM 1339 C CA . ASP A 1 168 ? 2.971 9.942 -12.871 1.00 87.75 168 ASP A CA 1
ATOM 1340 C C . ASP A 1 168 ? 1.798 9.122 -12.289 1.00 87.75 168 ASP A C 1
ATOM 1342 O O . ASP A 1 168 ? 1.970 8.309 -11.374 1.00 87.75 168 ASP A O 1
ATOM 1346 N N . GLY A 1 169 ? 0.593 9.253 -12.848 1.00 92.06 169 GLY A N 1
ATOM 1347 C CA . GLY A 1 169 ? -0.525 8.355 -12.570 1.00 92.06 169 GLY A CA 1
ATOM 1348 C C . GLY A 1 169 ? -0.322 6.930 -13.104 1.00 92.06 169 GLY A C 1
ATOM 1349 O O . GLY A 1 169 ? -0.931 5.991 -12.576 1.00 92.06 169 GLY A O 1
ATOM 1350 N N . SER A 1 170 ? 0.592 6.720 -14.055 1.00 94.94 170 SER A N 1
ATOM 1351 C CA . SER A 1 170 ? 0.995 5.403 -14.563 1.00 94.94 170 SER A CA 1
ATOM 1352 C C . SER A 1 170 ? 1.960 4.689 -13.609 1.00 94.94 170 SER A C 1
ATOM 1354 O O . SER A 1 170 ? 2.934 5.266 -13.135 1.00 94.94 170 SER A O 1
ATOM 1356 N N . ALA A 1 171 ? 1.712 3.404 -13.331 1.00 95.50 171 ALA A N 1
ATOM 1357 C CA . ALA A 1 171 ? 2.605 2.600 -12.489 1.00 95.50 171 ALA A CA 1
ATOM 1358 C C . ALA A 1 171 ? 3.991 2.397 -13.121 1.00 95.50 171 ALA A C 1
ATOM 1360 O O . ALA A 1 171 ? 4.980 2.390 -12.398 1.00 95.50 171 ALA A O 1
ATOM 1361 N N . HIS A 1 172 ? 4.064 2.297 -14.453 1.00 95.19 172 HIS A N 1
ATOM 1362 C CA . HIS A 1 172 ? 5.326 2.178 -15.185 1.00 95.19 172 HIS A CA 1
ATOM 1363 C C . HIS A 1 172 ? 6.204 3.426 -15.011 1.00 95.19 172 HIS A C 1
ATOM 1365 O O . HIS A 1 172 ? 7.371 3.309 -14.647 1.00 95.19 172 HIS A O 1
ATOM 1371 N N . VAL A 1 173 ? 5.613 4.617 -15.179 1.00 94.88 173 VAL A N 1
ATOM 1372 C CA . VAL A 1 173 ? 6.314 5.899 -14.986 1.00 94.88 173 VAL A CA 1
ATOM 1373 C C . VAL A 1 173 ? 6.817 6.013 -13.548 1.00 94.88 173 VAL A C 1
ATOM 1375 O O . VAL A 1 173 ? 7.988 6.309 -13.331 1.00 94.88 173 VAL A O 1
ATOM 1378 N N . ARG A 1 174 ? 5.976 5.685 -12.555 1.00 95.44 174 ARG A N 1
ATOM 1379 C CA . ARG A 1 174 ? 6.410 5.690 -11.149 1.00 95.44 174 ARG A CA 1
ATOM 1380 C C . ARG A 1 174 ? 7.529 4.695 -10.874 1.00 95.44 174 ARG A C 1
ATOM 1382 O O . ARG A 1 174 ? 8.448 5.056 -10.159 1.00 95.44 174 ARG A O 1
ATOM 1389 N N . ALA A 1 175 ? 7.477 3.482 -11.421 1.00 96.50 175 ALA A N 1
ATOM 1390 C CA . ALA A 1 175 ? 8.532 2.489 -11.216 1.00 96.50 175 ALA A CA 1
ATOM 1391 C C . ALA A 1 175 ? 9.892 3.006 -11.708 1.00 96.50 175 ALA A C 1
ATOM 1393 O O . ALA A 1 175 ? 10.873 2.928 -10.970 1.00 96.50 175 ALA A O 1
ATOM 1394 N N . LYS A 1 176 ? 9.924 3.621 -12.900 1.00 94.62 176 LYS A N 1
ATOM 1395 C CA . LYS A 1 176 ? 11.135 4.263 -13.423 1.00 94.62 176 LYS A CA 1
ATOM 1396 C C . LYS A 1 176 ? 11.598 5.407 -12.515 1.00 94.62 176 LYS A C 1
ATOM 1398 O O . LYS A 1 176 ? 12.745 5.418 -12.090 1.00 94.62 176 LYS A O 1
ATOM 1403 N N . MET A 1 177 ? 10.690 6.312 -12.144 1.00 93.94 177 MET A N 1
ATOM 1404 C CA . MET A 1 177 ? 11.010 7.435 -11.255 1.00 93.94 177 MET A CA 1
ATOM 1405 C C . MET A 1 177 ? 11.565 6.981 -9.901 1.00 93.94 177 MET A C 1
ATOM 1407 O O . MET A 1 177 ? 12.481 7.612 -9.392 1.00 93.94 177 MET A O 1
ATOM 1411 N N . VAL A 1 178 ? 11.018 5.916 -9.297 1.00 96.25 178 VAL A N 1
ATOM 1412 C CA . VAL A 1 178 ? 11.529 5.379 -8.024 1.00 96.25 178 VAL A CA 1
ATOM 1413 C C . VAL A 1 178 ? 12.984 4.973 -8.175 1.00 96.25 178 VAL A C 1
ATOM 1415 O O . VAL A 1 178 ? 13.796 5.334 -7.326 1.00 96.25 178 VAL A O 1
ATOM 1418 N N . TYR A 1 179 ? 13.308 4.247 -9.241 1.00 95.00 179 TYR A N 1
ATOM 1419 C CA . TYR A 1 179 ? 14.671 3.817 -9.509 1.00 95.00 179 TYR A CA 1
ATOM 1420 C C . TYR A 1 179 ? 15.597 5.015 -9.756 1.00 95.00 179 TYR A C 1
ATOM 1422 O O . TYR A 1 179 ? 16.582 5.163 -9.039 1.00 95.00 179 TYR A O 1
ATOM 1430 N N . ASP A 1 180 ? 15.229 5.912 -10.676 1.00 91.88 180 ASP A N 1
ATOM 1431 C CA . ASP A 1 180 ? 16.034 7.083 -11.048 1.00 91.88 180 ASP A CA 1
ATOM 1432 C C . ASP A 1 180 ? 16.319 7.993 -9.841 1.00 91.88 180 ASP A C 1
ATOM 1434 O O . ASP A 1 180 ? 17.465 8.347 -9.580 1.00 91.88 180 ASP A O 1
ATOM 1438 N N . VAL A 1 181 ? 15.281 8.337 -9.065 1.00 92.19 181 VAL A N 1
ATOM 1439 C CA . VAL A 1 181 ? 15.410 9.187 -7.869 1.00 92.19 181 VAL A CA 1
ATOM 1440 C C . VAL A 1 181 ? 16.306 8.521 -6.832 1.00 92.19 181 VAL A C 1
ATOM 1442 O O . VAL A 1 181 ? 17.106 9.191 -6.188 1.00 92.19 181 VAL A O 1
ATOM 1445 N N . SER A 1 182 ? 16.183 7.205 -6.658 1.00 93.56 182 SER A N 1
ATOM 1446 C CA . SER A 1 182 ? 16.985 6.489 -5.667 1.00 93.56 182 SER A CA 1
ATOM 1447 C C . SER A 1 182 ? 18.450 6.415 -6.085 1.00 93.56 182 SER A C 1
ATOM 1449 O O . SER A 1 182 ? 19.330 6.665 -5.263 1.00 93.56 182 SER A O 1
ATOM 1451 N N . LEU A 1 183 ? 18.701 6.125 -7.365 1.00 92.44 183 LEU A N 1
ATOM 1452 C CA . LEU A 1 183 ? 20.037 6.101 -7.948 1.00 92.44 183 LEU A CA 1
ATOM 1453 C C . LEU A 1 183 ? 20.712 7.465 -7.799 1.00 92.44 183 LEU A C 1
ATOM 1455 O O . LEU A 1 183 ? 21.845 7.538 -7.327 1.00 92.44 183 LEU A O 1
ATOM 1459 N N . GLU A 1 184 ? 19.993 8.540 -8.108 1.00 89.75 184 GLU A N 1
ATOM 1460 C CA . GLU A 1 184 ? 20.510 9.896 -7.996 1.00 89.75 184 GLU A CA 1
ATOM 1461 C C . GLU A 1 184 ? 20.802 10.300 -6.555 1.00 89.75 184 GLU A C 1
ATOM 1463 O O . GLU A 1 184 ? 21.919 10.724 -6.278 1.00 89.75 184 GLU A O 1
ATOM 1468 N N . LEU A 1 185 ? 19.869 10.076 -5.624 1.00 89.50 185 LEU A N 1
ATOM 1469 C CA . LEU A 1 185 ? 20.095 10.370 -4.206 1.00 89.50 185 LEU A CA 1
ATOM 1470 C C . LEU A 1 185 ? 21.310 9.615 -3.650 1.00 89.50 185 LEU A C 1
ATOM 1472 O O . LEU A 1 185 ? 22.105 10.195 -2.912 1.00 89.50 185 LEU A O 1
ATOM 1476 N N . SER A 1 186 ? 21.491 8.351 -4.042 1.00 91.38 186 SER A N 1
ATOM 1477 C CA . SER A 1 186 ? 22.622 7.530 -3.593 1.00 91.38 186 SER A CA 1
ATOM 1478 C C . SER A 1 186 ? 23.980 7.928 -4.187 1.00 91.38 186 SER A C 1
ATOM 1480 O O . SER A 1 186 ? 25.009 7.519 -3.659 1.00 91.38 186 SER A O 1
ATOM 1482 N N . ASN A 1 187 ? 23.996 8.735 -5.255 1.00 89.12 187 ASN A N 1
ATOM 1483 C CA . ASN A 1 187 ? 25.211 9.134 -5.973 1.00 89.12 187 ASN A CA 1
ATOM 1484 C C . ASN A 1 187 ? 25.384 10.666 -6.087 1.00 89.12 187 ASN A C 1
ATOM 1486 O O . ASN A 1 187 ? 26.202 11.134 -6.876 1.00 89.12 187 ASN A O 1
ATOM 1490 N N . SER A 1 188 ? 24.633 11.451 -5.305 1.00 74.69 188 SER A N 1
ATOM 1491 C CA . SER A 1 188 ? 24.488 12.920 -5.412 1.00 74.69 188 SER A CA 1
ATOM 1492 C C . SER A 1 188 ? 25.799 13.728 -5.465 1.00 74.69 188 SER A C 1
ATOM 1494 O O . SER A 1 188 ? 25.823 14.826 -6.032 1.00 74.69 188 SER A O 1
ATOM 1496 N N . ASP A 1 189 ? 26.881 13.183 -4.904 1.00 65.31 189 ASP A N 1
ATOM 1497 C CA . ASP A 1 189 ? 28.186 13.844 -4.759 1.00 65.31 189 ASP A CA 1
ATOM 1498 C C . ASP A 1 189 ? 29.195 13.488 -5.866 1.00 65.31 189 ASP A C 1
ATOM 1500 O O . ASP A 1 189 ? 30.344 13.930 -5.819 1.00 65.31 189 ASP A O 1
ATOM 1504 N N . ARG A 1 190 ? 28.809 12.681 -6.864 1.00 62.66 190 ARG A N 1
ATOM 1505 C CA . ARG A 1 190 ? 29.717 12.201 -7.918 1.00 62.66 190 ARG A CA 1
ATOM 1506 C C . ARG A 1 190 ? 29.103 12.385 -9.301 1.00 62.66 190 ARG A C 1
ATOM 1508 O O . ARG A 1 190 ? 27.905 12.211 -9.495 1.00 62.66 190 ARG A O 1
ATOM 1515 N N . THR A 1 191 ? 29.930 12.705 -10.292 1.00 66.06 191 THR A N 1
ATOM 1516 C CA . THR A 1 191 ? 29.576 12.432 -11.690 1.00 66.06 191 THR A CA 1
ATOM 1517 C C . THR A 1 191 ? 29.621 10.923 -11.871 1.00 66.06 191 THR A C 1
ATOM 1519 O O . THR A 1 191 ? 30.690 10.332 -11.737 1.00 66.06 191 THR A O 1
ATOM 1522 N N . TYR A 1 192 ? 28.475 10.298 -12.120 1.00 65.81 192 TYR A N 1
ATOM 1523 C CA . TYR A 1 192 ? 28.387 8.856 -12.313 1.00 65.81 192 TYR A CA 1
ATOM 1524 C C . TYR A 1 192 ? 27.701 8.552 -13.638 1.00 65.81 192 TYR A C 1
ATOM 1526 O O . TYR A 1 192 ? 26.763 9.241 -14.045 1.00 65.81 192 TYR A O 1
ATOM 1534 N N . GLU A 1 193 ? 28.163 7.498 -14.301 1.00 74.44 193 GLU A N 1
ATOM 1535 C CA . GLU A 1 193 ? 27.432 6.923 -15.419 1.00 74.44 193 GLU A CA 1
ATOM 1536 C C . GLU A 1 193 ? 26.292 6.056 -14.866 1.00 74.44 193 GLU A C 1
ATOM 1538 O O . GLU A 1 193 ? 26.539 5.205 -13.992 1.00 74.44 193 GLU A O 1
ATOM 1543 N N . PRO A 1 194 ? 25.044 6.266 -15.330 1.00 68.31 194 PRO A N 1
ATOM 1544 C CA . PRO A 1 194 ? 23.941 5.366 -15.023 1.00 68.31 194 PRO A CA 1
ATOM 1545 C C . PRO A 1 194 ? 24.339 3.930 -15.378 1.00 68.31 194 PRO A C 1
ATOM 1547 O O . PRO A 1 194 ? 24.947 3.708 -16.417 1.00 68.31 194 PRO A O 1
ATOM 1550 N N . GLU A 1 195 ? 24.013 2.970 -14.510 1.00 75.00 195 GLU A N 1
ATOM 1551 C CA . GLU A 1 195 ? 24.334 1.537 -14.685 1.00 75.00 195 GLU A CA 1
ATOM 1552 C C . GLU A 1 195 ? 25.815 1.146 -14.516 1.00 75.00 195 GLU A C 1
ATOM 1554 O O . GLU A 1 195 ? 26.147 -0.035 -14.616 1.00 75.00 195 GLU A O 1
ATOM 1559 N N . SER A 1 196 ? 26.706 2.080 -14.161 1.00 86.94 196 SER A N 1
ATOM 1560 C CA . SER A 1 196 ? 28.057 1.706 -13.724 1.00 86.94 196 SER A CA 1
ATOM 1561 C C . SER A 1 196 ? 28.006 0.825 -12.467 1.00 86.94 196 SER A C 1
ATOM 1563 O O . SER A 1 196 ? 27.183 1.029 -11.567 1.00 86.94 196 SER A O 1
ATOM 1565 N N . SER A 1 197 ? 28.916 -0.153 -12.375 1.00 86.19 197 SER A N 1
ATOM 1566 C CA . SER A 1 197 ? 28.968 -1.073 -11.229 1.00 86.19 197 SER A CA 1
ATOM 1567 C C . SER A 1 197 ? 29.096 -0.331 -9.894 1.00 86.19 197 SER A C 1
ATOM 1569 O O . SER A 1 197 ? 28.528 -0.769 -8.898 1.00 86.19 197 SER A O 1
ATOM 1571 N N . GLU A 1 198 ? 29.812 0.796 -9.861 1.00 90.31 198 GLU A N 1
ATOM 1572 C CA . GLU A 1 198 ? 29.965 1.621 -8.660 1.00 90.31 198 GLU A CA 1
ATOM 1573 C C . GLU A 1 198 ? 28.643 2.290 -8.256 1.00 90.31 198 GLU A C 1
ATOM 1575 O O . GLU A 1 198 ? 28.247 2.220 -7.090 1.00 90.31 198 GLU A O 1
ATOM 1580 N N . ALA A 1 199 ? 27.917 2.874 -9.216 1.00 91.50 199 ALA A N 1
ATOM 1581 C CA . ALA A 1 199 ? 26.648 3.544 -8.947 1.00 91.50 199 ALA A CA 1
ATOM 1582 C C . ALA A 1 199 ? 25.586 2.581 -8.392 1.00 91.50 199 ALA A C 1
ATOM 1584 O O . ALA A 1 199 ? 24.819 2.950 -7.498 1.00 91.50 199 ALA A O 1
ATOM 1585 N N . LEU A 1 200 ? 25.574 1.333 -8.876 1.00 91.50 200 LEU A N 1
ATOM 1586 C CA . LEU A 1 200 ? 24.689 0.277 -8.377 1.00 91.50 200 LEU A CA 1
ATOM 1587 C C . LEU A 1 200 ? 25.067 -0.190 -6.964 1.00 91.50 200 LEU A C 1
ATOM 1589 O O . LEU A 1 200 ? 24.179 -0.436 -6.146 1.00 91.50 200 LEU A O 1
ATOM 1593 N N . VAL A 1 201 ? 26.363 -0.271 -6.648 1.00 92.81 201 VAL A N 1
ATOM 1594 C CA . VAL A 1 201 ? 26.842 -0.595 -5.293 1.00 92.81 201 VAL A CA 1
ATOM 1595 C C . VAL A 1 201 ? 26.465 0.510 -4.304 1.00 92.81 201 VAL A C 1
ATOM 1597 O O . VAL A 1 201 ? 25.972 0.211 -3.214 1.00 92.81 201 VAL A O 1
ATOM 1600 N N . ASN A 1 202 ? 26.621 1.780 -4.688 1.00 93.06 202 ASN A N 1
ATOM 1601 C CA . ASN A 1 202 ? 26.200 2.920 -3.871 1.00 93.06 202 ASN A CA 1
ATOM 1602 C C . ASN A 1 202 ? 24.692 2.887 -3.605 1.00 93.06 202 ASN A C 1
ATOM 1604 O O . ASN A 1 202 ? 24.268 3.020 -2.455 1.00 93.06 202 ASN A O 1
ATOM 1608 N N . LEU A 1 203 ? 23.890 2.619 -4.642 1.00 94.56 203 LEU A N 1
ATOM 1609 C CA . LEU A 1 203 ? 22.445 2.452 -4.507 1.00 94.56 203 LEU A CA 1
ATOM 1610 C C . LEU A 1 203 ? 22.097 1.326 -3.531 1.00 94.56 203 LEU A C 1
ATOM 1612 O O . LEU A 1 203 ? 21.309 1.542 -2.610 1.00 94.56 203 LEU A O 1
ATOM 1616 N N . LEU A 1 204 ? 22.696 0.142 -3.695 1.00 94.31 204 LEU A N 1
ATOM 1617 C CA . LEU A 1 204 ? 22.430 -1.006 -2.830 1.00 94.31 204 LEU A CA 1
ATOM 1618 C C . LEU A 1 204 ? 22.771 -0.698 -1.365 1.00 94.31 204 LEU A C 1
ATOM 1620 O O . LEU A 1 204 ? 21.972 -0.984 -0.472 1.00 94.31 204 LEU A O 1
ATOM 1624 N N . ASN A 1 205 ? 23.924 -0.073 -1.118 1.00 94.38 205 ASN A N 1
ATOM 1625 C CA . ASN A 1 205 ? 24.350 0.324 0.223 1.00 94.38 205 ASN A CA 1
ATOM 1626 C C . ASN A 1 205 ? 23.408 1.359 0.847 1.00 94.38 205 ASN A C 1
ATOM 1628 O O . ASN A 1 205 ? 23.079 1.243 2.028 1.00 94.38 205 ASN A O 1
ATOM 1632 N N . ALA A 1 206 ? 22.932 2.327 0.060 1.00 94.25 206 ALA A N 1
ATOM 1633 C CA . ALA A 1 206 ? 22.011 3.359 0.523 1.00 94.25 206 ALA A CA 1
ATOM 1634 C C . ALA A 1 206 ? 20.625 2.798 0.883 1.00 94.25 206 ALA A C 1
ATOM 1636 O O . ALA A 1 206 ? 20.025 3.222 1.871 1.00 94.25 206 ALA A O 1
ATOM 1637 N N . VAL A 1 207 ? 20.111 1.820 0.123 1.00 95.56 207 VAL A N 1
ATOM 1638 C CA . VAL A 1 207 ? 18.786 1.232 0.396 1.00 95.56 207 VAL A CA 1
ATOM 1639 C C . VAL A 1 207 ? 18.815 0.146 1.469 1.00 95.56 207 VAL A C 1
ATOM 1641 O O . VAL A 1 207 ? 17.787 -0.085 2.106 1.00 95.56 207 VAL A O 1
ATOM 1644 N N . LYS A 1 208 ? 19.966 -0.504 1.703 1.00 95.75 208 LYS A N 1
ATOM 1645 C CA . LYS A 1 208 ? 20.124 -1.644 2.625 1.00 95.75 208 LYS A CA 1
ATOM 1646 C C . LYS A 1 208 ? 19.482 -1.432 4.009 1.00 95.75 208 LYS A C 1
ATOM 1648 O O . LYS A 1 208 ? 18.747 -2.330 4.424 1.00 95.75 208 LYS A O 1
ATOM 1653 N N . PRO A 1 209 ? 19.644 -0.285 4.704 1.00 96.31 209 PRO A N 1
ATOM 1654 C CA . PRO A 1 209 ? 19.028 -0.061 6.021 1.00 96.31 209 PRO A CA 1
ATOM 1655 C C . PRO A 1 209 ? 17.493 -0.049 6.012 1.00 96.31 209 PRO A C 1
ATOM 1657 O O . PRO A 1 209 ? 16.865 -0.205 7.054 1.00 96.31 209 PRO A O 1
ATOM 1660 N N . TYR A 1 210 ? 16.884 0.145 4.841 1.00 95.00 210 TYR A N 1
ATOM 1661 C CA . TYR A 1 210 ? 15.437 0.260 4.651 1.00 95.00 210 TYR A CA 1
ATOM 1662 C C . TYR A 1 210 ? 14.832 -0.969 3.962 1.00 95.00 210 TYR A C 1
ATOM 1664 O O . TYR A 1 210 ? 13.662 -0.944 3.567 1.00 95.00 210 TYR A O 1
ATOM 1672 N N . THR A 1 211 ? 15.629 -2.026 3.789 1.00 95.56 211 THR A N 1
ATOM 1673 C CA . THR A 1 211 ? 15.172 -3.301 3.237 1.00 95.56 211 THR A CA 1
ATOM 1674 C C . THR A 1 211 ? 14.428 -4.112 4.293 1.00 95.56 211 THR A C 1
ATOM 1676 O O . THR A 1 211 ? 14.818 -4.166 5.457 1.00 95.56 211 THR A O 1
ATOM 1679 N N . GLN A 1 212 ? 13.346 -4.759 3.875 1.00 96.12 212 GLN A N 1
ATOM 1680 C CA . GLN A 1 212 ? 12.579 -5.703 4.679 1.00 96.12 212 GLN A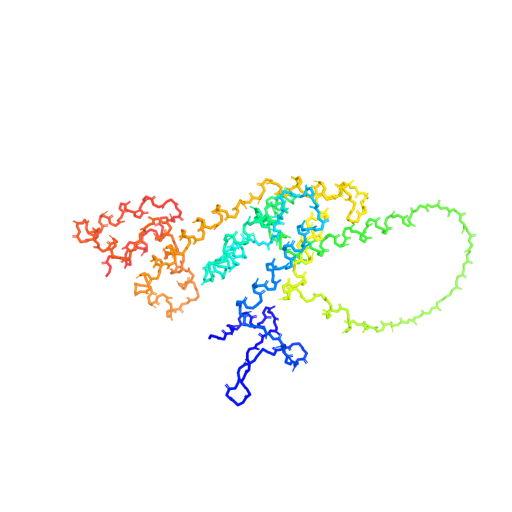 CA 1
ATOM 1681 C C . GLN A 1 212 ? 12.452 -7.012 3.916 1.00 96.12 212 GLN A C 1
ATOM 1683 O O . GLN A 1 212 ? 12.104 -7.017 2.733 1.00 96.12 212 GLN A O 1
ATOM 1688 N N . LEU A 1 213 ? 12.761 -8.125 4.583 1.00 98.00 213 LEU A N 1
ATOM 1689 C CA . LEU A 1 213 ? 12.629 -9.451 3.986 1.00 98.00 213 LEU A CA 1
ATOM 1690 C C . LEU A 1 213 ? 11.174 -9.713 3.593 1.00 98.00 213 LEU A C 1
ATOM 1692 O O . LEU A 1 213 ? 10.248 -9.306 4.296 1.00 98.00 213 LEU A O 1
ATOM 1696 N N . VAL A 1 214 ? 10.973 -10.455 2.503 1.00 98.12 214 VAL A N 1
ATOM 1697 C CA . VAL A 1 214 ? 9.624 -10.839 2.051 1.00 98.12 214 VAL A CA 1
ATOM 1698 C C . VAL A 1 214 ? 8.843 -11.547 3.165 1.00 98.12 214 VAL A C 1
ATOM 1700 O O . VAL A 1 214 ? 7.664 -11.267 3.353 1.00 98.12 214 VAL A O 1
ATOM 1703 N N . SER A 1 215 ? 9.496 -12.411 3.948 1.00 97.25 215 SER A N 1
ATOM 1704 C CA . SER A 1 215 ? 8.877 -13.098 5.089 1.00 97.25 215 SER A CA 1
ATOM 1705 C C . SER A 1 215 ? 8.368 -12.131 6.163 1.00 97.25 215 SER A C 1
ATOM 1707 O O . SER A 1 215 ? 7.255 -12.308 6.659 1.00 97.25 215 SER A O 1
ATOM 1709 N N . SER A 1 216 ? 9.136 -11.088 6.488 1.00 97.62 216 SER A N 1
ATOM 1710 C CA . SER A 1 216 ? 8.723 -10.040 7.427 1.00 97.62 216 SER A CA 1
ATOM 1711 C C . SER A 1 216 ? 7.486 -9.295 6.925 1.00 97.62 216 SER A C 1
ATOM 1713 O O . SER A 1 216 ? 6.527 -9.127 7.675 1.00 97.62 216 SER A O 1
ATOM 1715 N N . ASP A 1 217 ? 7.462 -8.924 5.642 1.00 97.75 217 ASP A N 1
ATOM 1716 C CA . ASP A 1 217 ? 6.322 -8.229 5.033 1.00 97.75 217 ASP A CA 1
ATOM 1717 C C . ASP A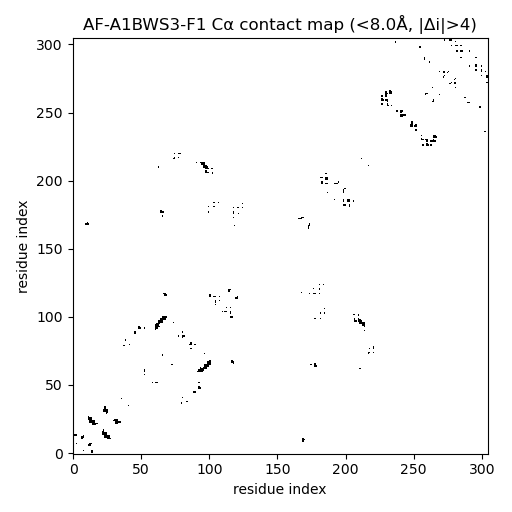 1 217 ? 5.070 -9.116 4.933 1.00 97.75 217 ASP A C 1
ATOM 1719 O O . ASP A 1 217 ? 3.951 -8.616 5.051 1.00 97.75 217 ASP A O 1
ATOM 1723 N N . VAL A 1 218 ? 5.234 -10.434 4.761 1.00 97.69 218 VAL A N 1
ATOM 1724 C CA . VAL A 1 218 ? 4.126 -11.404 4.807 1.00 97.69 218 VAL A CA 1
ATOM 1725 C C . VAL A 1 218 ? 3.523 -11.492 6.211 1.00 97.69 218 VAL A C 1
ATOM 1727 O O . VAL A 1 218 ? 2.297 -11.483 6.342 1.00 97.69 218 VAL A O 1
ATOM 1730 N N . MET A 1 219 ? 4.356 -11.548 7.257 1.00 97.19 219 MET A N 1
ATOM 1731 C CA . MET A 1 219 ? 3.878 -11.531 8.646 1.00 97.19 219 MET A CA 1
ATOM 1732 C C . MET A 1 219 ? 3.172 -10.212 8.971 1.00 97.19 219 MET A C 1
ATOM 1734 O O . MET A 1 219 ? 2.080 -10.212 9.536 1.00 97.19 219 MET A O 1
ATOM 1738 N N . GLU A 1 220 ? 3.747 -9.084 8.554 1.00 96.31 220 GLU A N 1
ATOM 1739 C CA . GLU A 1 220 ? 3.134 -7.774 8.755 1.00 96.31 220 GLU A CA 1
ATOM 1740 C C . GLU A 1 220 ? 1.785 -7.661 8.026 1.00 96.31 220 GLU A C 1
ATOM 1742 O O . GLU A 1 220 ? 0.806 -7.207 8.618 1.00 96.31 220 GLU A O 1
ATOM 1747 N N . LEU A 1 221 ? 1.686 -8.142 6.780 1.00 96.25 221 LEU A N 1
ATOM 1748 C CA . LEU A 1 221 ? 0.427 -8.208 6.028 1.00 96.25 221 LEU A CA 1
ATOM 1749 C C . LEU A 1 221 ? -0.643 -9.022 6.769 1.00 96.25 221 LEU A C 1
ATOM 1751 O O . LEU A 1 221 ? -1.808 -8.622 6.797 1.00 96.25 221 LEU A O 1
ATOM 1755 N N . GLN A 1 222 ? -0.272 -10.149 7.381 1.00 95.12 222 GLN A N 1
ATOM 1756 C CA . GLN A 1 222 ? -1.209 -10.934 8.182 1.00 95.12 222 GLN A CA 1
ATOM 1757 C C . GLN A 1 222 ? -1.760 -10.112 9.353 1.00 95.12 222 GLN A C 1
ATOM 1759 O O . GLN A 1 222 ? -2.980 -10.018 9.498 1.00 95.12 222 GLN A O 1
ATOM 1764 N N . THR A 1 223 ? -0.891 -9.436 10.106 1.00 94.38 223 THR A N 1
ATOM 1765 C CA . THR A 1 223 ? -1.299 -8.528 11.188 1.00 94.38 223 THR A CA 1
ATOM 1766 C C . THR A 1 223 ? -2.219 -7.415 10.679 1.00 94.38 223 THR A C 1
ATOM 1768 O O . THR A 1 223 ? -3.241 -7.115 11.297 1.00 94.38 223 THR A O 1
ATOM 1771 N N . GLN A 1 224 ? -1.919 -6.819 9.519 1.00 92.88 224 GLN A N 1
ATOM 1772 C CA . GLN A 1 224 ? -2.766 -5.781 8.921 1.00 92.88 224 GLN A CA 1
ATOM 1773 C C . GLN A 1 224 ? -4.152 -6.309 8.519 1.00 92.88 224 GLN A C 1
ATOM 1775 O O . GLN A 1 224 ? -5.156 -5.618 8.712 1.00 92.88 224 GLN A O 1
ATOM 1780 N N . ASN A 1 225 ? -4.237 -7.539 8.009 1.00 93.12 225 ASN A N 1
ATOM 1781 C CA . ASN A 1 225 ? -5.508 -8.187 7.680 1.00 93.12 225 ASN A CA 1
ATOM 1782 C C . ASN A 1 225 ? -6.341 -8.487 8.937 1.00 93.12 225 ASN A C 1
ATOM 1784 O O . ASN A 1 225 ? -7.547 -8.226 8.953 1.00 93.12 225 ASN A O 1
ATOM 1788 N N . GLU A 1 226 ? -5.709 -8.963 10.012 1.00 93.31 226 GLU A N 1
ATOM 1789 C CA . GLU A 1 226 ? -6.367 -9.149 11.311 1.00 93.31 226 GLU A CA 1
ATOM 1790 C C . GLU A 1 226 ? -6.896 -7.818 11.858 1.00 93.31 226 GLU A C 1
ATOM 1792 O O . GLU A 1 226 ? -8.073 -7.711 12.215 1.00 93.31 226 GLU A O 1
ATOM 1797 N N . ASN A 1 227 ? -6.064 -6.772 11.837 1.00 92.25 227 ASN A N 1
ATOM 1798 C CA . ASN A 1 227 ? -6.451 -5.425 12.246 1.00 92.25 227 ASN A CA 1
ATOM 1799 C C . ASN A 1 227 ? -7.623 -4.902 11.412 1.00 92.25 227 ASN A C 1
ATOM 1801 O O . ASN A 1 227 ? -8.559 -4.334 11.967 1.00 92.25 227 ASN A O 1
ATOM 1805 N N . MET A 1 228 ? -7.642 -5.128 10.098 1.00 91.62 228 MET A N 1
ATOM 1806 C CA . MET A 1 228 ? -8.773 -4.757 9.240 1.00 91.62 228 MET A CA 1
ATOM 1807 C C . MET A 1 228 ? -10.068 -5.474 9.656 1.00 91.62 228 MET A C 1
ATOM 1809 O O . MET A 1 228 ? -11.142 -4.862 9.681 1.00 91.62 228 MET A O 1
ATOM 1813 N N . GLY A 1 229 ? -9.978 -6.757 10.018 1.00 91.00 229 GLY A N 1
ATOM 1814 C CA . GLY A 1 229 ? -11.087 -7.525 10.585 1.00 91.00 229 GLY A CA 1
ATOM 1815 C C . GLY A 1 229 ? -11.615 -6.897 11.878 1.00 91.00 229 GLY A C 1
ATOM 1816 O O . GLY A 1 229 ? -12.804 -6.572 11.969 1.00 91.00 229 GLY A O 1
ATOM 1817 N N . ARG A 1 230 ? -10.717 -6.618 12.831 1.00 93.94 230 ARG A N 1
ATOM 1818 C CA . ARG A 1 230 ? -11.039 -5.941 14.100 1.00 93.94 230 ARG A CA 1
ATOM 1819 C C . ARG A 1 230 ? -11.678 -4.574 13.861 1.00 93.94 230 ARG A C 1
ATOM 1821 O O . ARG A 1 230 ? -12.757 -4.301 14.385 1.00 93.94 230 ARG A O 1
ATOM 1828 N N . GLN A 1 231 ? -11.105 -3.755 12.977 1.00 92.56 231 GLN A N 1
ATOM 1829 C CA . GLN A 1 231 ? -11.661 -2.456 12.591 1.00 92.56 231 GLN A CA 1
ATOM 1830 C C . GLN A 1 231 ? -13.090 -2.600 12.076 1.00 92.56 231 GLN A C 1
ATOM 1832 O O . GLN A 1 231 ? -13.951 -1.783 12.406 1.00 92.56 231 GLN A O 1
ATOM 1837 N N . ASN A 1 232 ? -13.364 -3.588 11.221 1.00 92.00 232 ASN A N 1
ATOM 1838 C CA . ASN A 1 232 ? -14.687 -3.795 10.628 1.00 92.00 232 ASN A CA 1
ATOM 1839 C C . ASN A 1 232 ? -15.760 -4.154 11.659 1.00 92.00 232 ASN A C 1
ATOM 1841 O O . ASN A 1 232 ? -16.903 -3.735 11.465 1.00 92.00 232 ASN A O 1
ATOM 1845 N N . SER A 1 233 ? -15.392 -4.801 12.770 1.00 94.38 233 SER A N 1
ATOM 1846 C CA . SER A 1 233 ? -16.323 -5.103 13.868 1.00 94.38 233 SER A CA 1
ATOM 1847 C C . SER A 1 233 ? -16.957 -3.847 14.483 1.00 94.38 233 SER A C 1
ATOM 1849 O O . SER A 1 233 ? -18.119 -3.868 14.874 1.00 94.38 233 SER A O 1
ATOM 1851 N N . PHE A 1 234 ? -16.248 -2.715 14.477 1.00 95.06 234 PHE A N 1
ATOM 1852 C CA . PHE A 1 234 ? -16.716 -1.450 15.054 1.00 95.06 234 PHE A CA 1
ATOM 1853 C C . PHE A 1 234 ? -17.631 -0.626 14.137 1.00 95.06 234 PHE A C 1
ATOM 1855 O O . PHE A 1 234 ? -18.121 0.426 14.545 1.00 95.06 234 PHE A O 1
ATOM 1862 N N . ARG A 1 235 ? -17.884 -1.056 12.892 1.00 92.62 235 ARG A N 1
ATOM 1863 C CA . ARG A 1 235 ? -18.761 -0.314 11.961 1.00 92.62 235 ARG A CA 1
ATOM 1864 C C . ARG A 1 235 ? -20.117 0.098 12.559 1.00 92.62 235 ARG A C 1
ATOM 1866 O O . ARG A 1 235 ? -20.485 1.246 12.318 1.00 92.62 235 ARG A O 1
ATOM 1873 N N . PRO A 1 236 ? -20.839 -0.763 13.309 1.00 93.69 236 PRO A N 1
ATOM 1874 C CA . PRO A 1 236 ? -22.148 -0.419 13.864 1.00 93.69 236 PRO A CA 1
ATOM 1875 C C . PRO A 1 236 ? -22.112 0.776 14.826 1.00 93.69 236 PRO A C 1
ATOM 1877 O O . PRO A 1 236 ? -22.988 1.630 14.757 1.00 93.69 236 PRO A O 1
ATOM 1880 N N . VAL A 1 237 ? -21.069 0.877 15.657 1.00 94.44 237 VAL A N 1
ATOM 1881 C CA . VAL A 1 237 ? -20.915 1.944 16.666 1.00 94.44 237 VAL A CA 1
ATOM 1882 C C . VAL A 1 237 ? -20.731 3.312 16.003 1.00 94.44 237 VAL A C 1
ATOM 1884 O O . VAL A 1 237 ? -21.296 4.316 16.421 1.00 94.44 237 VAL A O 1
ATOM 1887 N N . PHE A 1 238 ? -19.991 3.358 14.895 1.00 94.62 238 PHE A N 1
ATOM 1888 C CA . PHE A 1 238 ? -19.641 4.612 14.228 1.00 94.62 238 PHE A CA 1
ATOM 1889 C C . PHE A 1 238 ? -20.594 5.015 13.091 1.00 94.62 238 PHE A C 1
ATOM 1891 O O . PHE A 1 238 ? -20.291 5.948 12.347 1.00 94.62 238 PHE A O 1
ATOM 1898 N N . LEU A 1 239 ? -21.747 4.355 12.917 1.00 92.06 239 LEU A N 1
ATOM 1899 C CA . LEU A 1 239 ? -22.667 4.639 11.802 1.00 92.06 239 LEU A CA 1
ATOM 1900 C C . LEU A 1 239 ? -23.067 6.119 11.720 1.00 92.06 239 LEU A C 1
ATOM 1902 O O . LEU A 1 239 ? -23.065 6.698 10.631 1.00 92.06 239 LEU A O 1
ATOM 1906 N N . ASN A 1 240 ? -23.348 6.747 12.862 1.00 91.62 240 ASN A N 1
ATOM 1907 C CA . ASN A 1 240 ? -23.738 8.156 12.918 1.00 91.62 240 ASN A CA 1
ATOM 1908 C C . ASN A 1 240 ? -22.585 9.094 12.531 1.00 91.62 240 ASN A C 1
ATOM 1910 O O . ASN A 1 240 ? -22.808 10.066 11.812 1.00 91.62 240 ASN A O 1
ATOM 1914 N N . TYR A 1 241 ? -21.341 8.751 12.877 1.00 92.38 241 TYR A N 1
ATOM 1915 C CA . TYR A 1 241 ? -20.158 9.518 12.472 1.00 92.38 241 TYR A CA 1
ATOM 1916 C C . TYR A 1 241 ? -19.976 9.522 10.950 1.00 92.38 241 TYR A C 1
ATOM 1918 O O . TYR A 1 241 ? -19.500 10.503 10.377 1.00 92.38 241 TYR A O 1
ATOM 1926 N N . PHE A 1 242 ? -20.384 8.449 10.264 1.00 89.31 242 PHE A N 1
ATOM 1927 C CA . PHE A 1 242 ? -20.318 8.399 8.804 1.00 89.31 242 PHE A CA 1
ATOM 1928 C C . PHE A 1 242 ? -21.407 9.224 8.105 1.00 89.31 242 PHE A C 1
ATOM 1930 O O . PHE A 1 242 ? -21.217 9.618 6.952 1.00 89.31 242 PHE A O 1
ATOM 1937 N N . ARG A 1 243 ? -22.510 9.544 8.793 1.00 90.31 243 ARG A N 1
ATOM 1938 C CA . ARG A 1 243 ? -23.632 10.327 8.244 1.00 90.31 243 ARG A CA 1
ATOM 1939 C C . ARG A 1 243 ? -23.442 11.840 8.351 1.00 90.31 243 ARG A C 1
ATOM 1941 O O . ARG A 1 243 ? -24.116 12.570 7.634 1.00 90.31 243 ARG A O 1
ATOM 1948 N N . THR A 1 244 ? -22.522 12.306 9.190 1.00 90.94 244 THR A N 1
ATOM 1949 C CA . THR A 1 244 ? -22.301 13.735 9.447 1.00 90.94 244 THR A CA 1
ATOM 1950 C C . THR A 1 244 ? -21.191 14.306 8.549 1.00 90.94 244 THR A C 1
ATOM 1952 O O . THR A 1 244 ? -21.242 14.175 7.321 1.00 90.94 244 THR A O 1
ATOM 1955 N N . THR A 1 245 ? -20.190 14.964 9.135 1.00 92.38 245 THR A N 1
ATOM 1956 C CA . THR A 1 245 ? -19.156 15.734 8.435 1.00 92.38 245 THR A CA 1
ATOM 1957 C C . THR A 1 245 ? -17.929 14.884 8.103 1.00 92.38 245 THR A C 1
ATOM 1959 O O . THR A 1 245 ? -17.713 13.800 8.648 1.00 92.38 245 THR A O 1
ATOM 1962 N N . LEU A 1 246 ? -17.067 15.399 7.218 1.00 89.50 246 LEU A N 1
ATOM 1963 C CA . LEU A 1 246 ? -15.771 14.777 6.930 1.00 89.50 246 LEU A CA 1
ATOM 1964 C C . LEU A 1 246 ? -14.916 14.621 8.197 1.00 89.50 246 LEU A C 1
ATOM 1966 O O . LEU A 1 246 ? -14.247 13.604 8.352 1.00 89.50 246 LEU A O 1
ATOM 1970 N N . TYR A 1 247 ? -14.982 15.590 9.110 1.00 91.38 247 TYR A N 1
ATOM 1971 C CA . TYR A 1 247 ? -14.273 15.554 10.387 1.00 91.38 247 TYR A CA 1
ATOM 1972 C C . TYR A 1 247 ? -14.645 14.310 11.209 1.00 91.38 247 TYR A C 1
ATOM 1974 O O . TYR A 1 247 ? -13.764 13.526 11.561 1.00 91.38 247 TYR A O 1
ATOM 1982 N N . HIS A 1 248 ? -15.940 14.054 11.422 1.00 92.69 248 HIS A N 1
ATOM 1983 C CA . HIS A 1 248 ? -16.391 12.866 12.156 1.00 92.69 248 HIS A CA 1
ATOM 1984 C C . HIS A 1 248 ? -16.069 11.564 11.417 1.00 92.69 248 HIS A C 1
ATOM 1986 O O . HIS A 1 248 ? -15.675 10.588 12.047 1.00 92.69 248 HIS A O 1
ATOM 1992 N N . ARG A 1 249 ? -16.142 11.542 10.079 1.00 92.06 249 ARG A N 1
ATOM 1993 C CA . ARG A 1 249 ?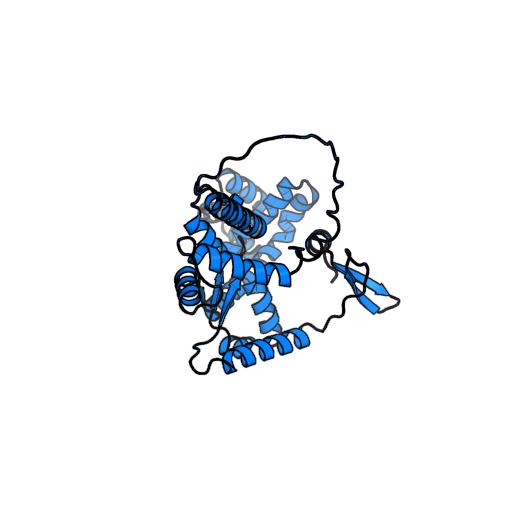 -15.720 10.373 9.284 1.00 92.06 249 ARG A CA 1
ATOM 1994 C C . ARG A 1 249 ? -14.251 10.028 9.514 1.00 92.06 249 ARG A C 1
ATOM 1996 O O . ARG A 1 249 ? -13.925 8.860 9.711 1.00 92.06 249 ARG A O 1
ATOM 2003 N N . VAL A 1 250 ? -13.373 11.032 9.501 1.00 90.88 250 VAL A N 1
ATOM 2004 C CA . VAL A 1 250 ? -11.938 10.850 9.763 1.00 90.88 250 VAL A CA 1
ATOM 2005 C C . VAL A 1 250 ? -11.710 10.389 11.205 1.00 90.88 250 VAL A C 1
ATOM 2007 O O . VAL A 1 250 ? -10.957 9.439 11.409 1.00 90.88 250 VAL A O 1
ATOM 2010 N N . ARG A 1 251 ? -12.407 10.978 12.189 1.00 92.12 251 ARG A N 1
ATOM 2011 C CA . ARG A 1 251 ? -12.339 10.545 13.599 1.00 92.12 251 ARG A CA 1
ATOM 2012 C C . ARG A 1 251 ? -12.780 9.100 13.793 1.00 92.12 251 ARG A C 1
ATOM 2014 O O . ARG A 1 251 ? -12.047 8.325 14.391 1.00 92.12 251 ARG A O 1
ATOM 2021 N N . ALA A 1 252 ? -13.916 8.705 13.221 1.00 93.75 252 ALA A N 1
ATOM 2022 C CA . ALA A 1 252 ? -14.404 7.330 13.291 1.00 93.75 252 ALA A CA 1
ATOM 2023 C C . ALA A 1 252 ? -13.400 6.331 12.712 1.00 93.75 252 ALA A C 1
ATOM 2025 O O . ALA A 1 252 ? -13.192 5.260 13.273 1.00 93.75 252 ALA A O 1
ATOM 2026 N N . VAL A 1 253 ? -12.756 6.668 11.591 1.00 93.00 253 VAL A N 1
ATOM 2027 C CA . VAL A 1 253 ? -11.691 5.828 11.030 1.00 93.00 253 VAL A CA 1
ATOM 2028 C C . VAL A 1 253 ? -10.495 5.766 11.983 1.00 93.00 253 VAL A C 1
ATOM 2030 O O . VAL A 1 253 ? -10.033 4.664 12.268 1.00 93.00 253 VAL A O 1
ATOM 2033 N N . LYS A 1 254 ? -10.040 6.905 12.522 1.00 93.81 254 LYS A N 1
ATOM 2034 C CA . LYS A 1 254 ? -8.936 6.963 13.493 1.00 93.81 254 LYS A CA 1
ATOM 2035 C C . LYS A 1 254 ? -9.209 6.077 14.712 1.00 93.81 254 LYS A C 1
ATOM 2037 O O . LYS A 1 254 ? -8.384 5.239 15.049 1.00 93.81 254 LYS A O 1
ATOM 2042 N N . PHE A 1 255 ? -10.376 6.214 15.331 1.00 95.50 255 PHE A N 1
ATOM 2043 C CA . PHE A 1 255 ? -10.763 5.433 16.503 1.00 95.50 255 PHE A CA 1
ATOM 2044 C C . PHE A 1 255 ? -10.811 3.936 16.233 1.00 95.50 255 PHE A C 1
ATOM 2046 O O . PHE A 1 255 ? -10.253 3.151 16.994 1.00 95.50 255 PHE A O 1
ATOM 2053 N N . ARG A 1 256 ? -11.408 3.532 15.108 1.00 95.38 256 ARG A N 1
ATOM 2054 C CA . ARG A 1 256 ? -11.453 2.120 14.719 1.00 95.38 256 ARG A CA 1
ATOM 2055 C C . ARG A 1 256 ? -10.056 1.538 14.526 1.00 95.38 256 ARG A C 1
ATOM 2057 O O . ARG A 1 256 ? -9.828 0.417 14.967 1.00 95.38 256 ARG A O 1
ATOM 2064 N N . ILE A 1 257 ? -9.154 2.280 13.876 1.00 93.06 257 ILE A N 1
ATOM 2065 C CA . ILE A 1 257 ? -7.755 1.874 13.674 1.00 93.06 257 ILE A CA 1
ATOM 2066 C C . ILE A 1 257 ? -7.075 1.661 15.023 1.00 93.06 257 ILE A C 1
ATOM 2068 O O . ILE A 1 257 ? -6.591 0.564 15.280 1.00 93.06 257 ILE A O 1
ATOM 2072 N N . VAL A 1 258 ? -7.118 2.665 15.898 1.00 94.69 258 VAL A N 1
ATOM 2073 C CA . VAL A 1 258 ? -6.410 2.62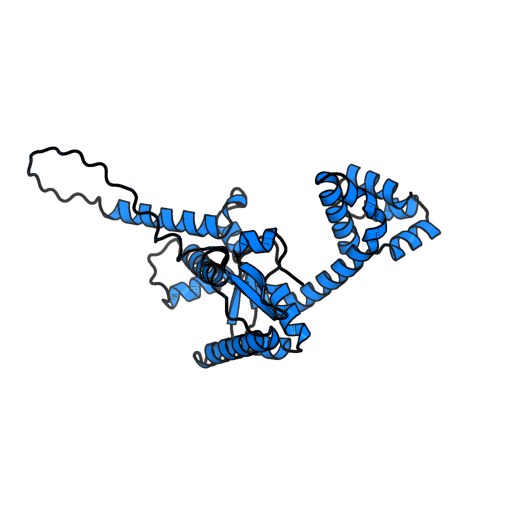7 17.181 1.00 94.69 258 VAL A CA 1
ATOM 2074 C C . VAL A 1 258 ? -6.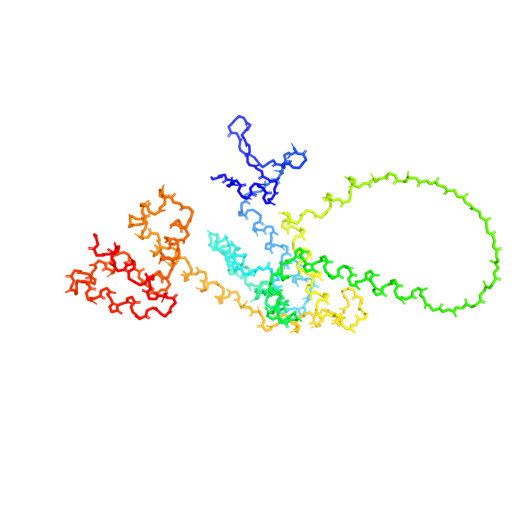902 1.483 18.071 1.00 94.69 258 VAL A C 1
ATOM 2076 O O . VAL A 1 258 ? -6.089 0.759 18.639 1.00 94.69 258 VAL A O 1
ATOM 2079 N N . LEU A 1 259 ? -8.217 1.258 18.156 1.00 95.06 259 LEU A N 1
ATOM 2080 C CA . LEU A 1 259 ? -8.764 0.130 18.917 1.00 95.06 259 LEU A CA 1
ATOM 2081 C C . LEU A 1 259 ? -8.289 -1.219 18.359 1.00 95.06 259 LEU A C 1
ATOM 2083 O O . LEU A 1 259 ? -7.879 -2.094 19.114 1.00 95.06 259 LEU A O 1
ATOM 2087 N N . ALA A 1 260 ? -8.316 -1.379 17.036 1.00 94.44 260 ALA A N 1
ATOM 2088 C CA . ALA A 1 260 ? -7.914 -2.617 16.381 1.00 94.44 260 ALA A CA 1
ATOM 2089 C C . ALA A 1 260 ? -6.414 -2.915 16.506 1.00 94.44 260 ALA A C 1
ATOM 2091 O O . ALA A 1 260 ? -6.045 -4.072 16.705 1.00 94.44 260 ALA A O 1
ATOM 2092 N N . GLU A 1 261 ? -5.566 -1.889 16.397 1.00 92.44 261 GLU A N 1
ATOM 2093 C CA . GLU A 1 261 ? -4.113 -2.000 16.576 1.00 92.44 261 GLU A CA 1
ATOM 2094 C C . GLU A 1 261 ? -3.745 -2.402 18.009 1.00 92.44 261 GLU A C 1
ATOM 2096 O O . GLU A 1 261 ? -2.784 -3.140 18.201 1.00 92.44 261 GLU A O 1
ATOM 2101 N N . ASN A 1 262 ? -4.562 -2.021 18.996 1.00 94.06 262 ASN A N 1
ATOM 2102 C CA . ASN A 1 262 ? -4.446 -2.476 20.385 1.00 94.06 262 ASN A CA 1
ATOM 2103 C C . ASN A 1 262 ? -5.164 -3.818 20.650 1.00 94.06 262 ASN A C 1
ATOM 2105 O O . ASN A 1 262 ? -5.367 -4.208 21.795 1.00 94.06 262 ASN A O 1
ATOM 2109 N N . GLY A 1 263 ? -5.567 -4.539 19.599 1.00 93.31 263 GLY A N 1
ATOM 2110 C CA . GLY A 1 263 ? -6.143 -5.881 19.705 1.00 93.31 263 GLY A CA 1
ATOM 2111 C C . GLY A 1 263 ? -7.627 -5.930 20.074 1.00 93.31 263 GLY A C 1
ATOM 2112 O O . GLY A 1 263 ? -8.180 -7.022 20.205 1.00 93.31 263 GLY A O 1
ATOM 2113 N N . PHE A 1 264 ? -8.308 -4.788 20.189 1.00 95.38 264 PHE A N 1
ATOM 2114 C CA . PHE A 1 264 ? -9.718 -4.764 20.562 1.00 95.38 264 PHE A CA 1
ATOM 2115 C C . PHE A 1 264 ? -10.644 -5.055 19.381 1.00 95.38 264 PHE A C 1
ATOM 2117 O O . PHE A 1 264 ? -10.461 -4.582 18.258 1.00 95.38 264 PHE A O 1
ATOM 2124 N N . THR A 1 265 ? -11.703 -5.803 19.672 1.00 95.38 265 THR A N 1
ATOM 2125 C CA . THR A 1 265 ? -12.891 -5.973 18.833 1.00 95.38 265 THR A CA 1
ATOM 2126 C C . THR A 1 265 ? -14.101 -5.380 19.543 1.00 95.38 265 THR A C 1
ATOM 2128 O O . THR A 1 265 ? -14.077 -5.130 20.751 1.00 95.38 265 THR A O 1
ATOM 2131 N N . LEU A 1 266 ? -15.198 -5.186 18.809 1.00 95.38 266 LEU A N 1
ATOM 2132 C CA . LEU A 1 266 ? -16.454 -4.791 19.440 1.00 95.38 266 LEU A CA 1
ATOM 2133 C C . LEU A 1 266 ? -16.912 -5.819 20.488 1.00 95.38 266 LEU A C 1
ATOM 2135 O O . LEU A 1 266 ? -17.422 -5.436 21.534 1.00 95.38 266 LEU A O 1
ATOM 2139 N N . GLU A 1 267 ? -16.714 -7.111 20.231 1.00 95.50 267 GLU A N 1
ATOM 2140 C CA . GLU A 1 267 ? -17.082 -8.183 21.163 1.00 95.50 267 GLU A CA 1
ATOM 2141 C C . GLU A 1 267 ? -16.226 -8.162 22.430 1.00 95.50 267 GLU A C 1
ATOM 2143 O O . GLU A 1 267 ? -16.772 -8.243 23.528 1.00 95.50 267 GLU A O 1
ATOM 2148 N N . SER A 1 268 ? -14.909 -7.965 22.308 1.00 95.62 268 SER A N 1
ATOM 2149 C CA . SER A 1 268 ? -14.032 -7.887 23.481 1.00 95.62 268 SER A CA 1
ATOM 2150 C C . SER A 1 268 ? -14.359 -6.676 24.358 1.00 95.62 268 SER A C 1
ATOM 2152 O O . SER A 1 268 ? -14.414 -6.808 25.576 1.00 95.62 268 SER A O 1
ATOM 2154 N N . LEU A 1 269 ? -14.629 -5.506 23.761 1.00 95.75 269 LEU A N 1
ATOM 2155 C CA . LEU A 1 269 ? -15.024 -4.321 24.535 1.00 95.75 269 LEU A CA 1
ATOM 2156 C C . LEU A 1 269 ? -16.407 -4.489 25.175 1.00 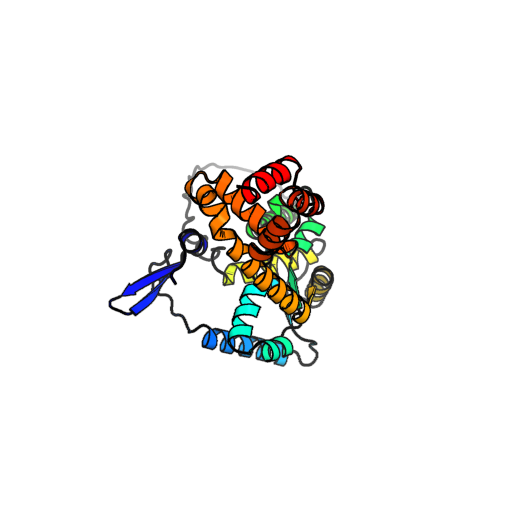95.75 269 LEU A C 1
ATOM 2158 O O . LEU A 1 269 ? -16.598 -4.080 26.316 1.00 95.75 269 LEU A O 1
ATOM 2162 N N . LYS A 1 270 ? -17.350 -5.153 24.495 1.00 95.06 270 LYS A N 1
ATOM 2163 C CA . LYS A 1 270 ? -18.647 -5.515 25.088 1.00 95.06 270 LYS A CA 1
ATOM 2164 C C . LYS A 1 270 ? -18.499 -6.455 26.282 1.00 95.06 270 LYS A C 1
ATOM 2166 O O . LYS A 1 270 ? -19.204 -6.276 27.271 1.00 95.06 270 LYS A O 1
ATOM 2171 N N . ALA A 1 271 ? -17.596 -7.433 26.212 1.00 96.31 271 ALA A N 1
ATOM 2172 C CA . ALA A 1 271 ? -17.319 -8.331 27.331 1.00 96.31 271 ALA A CA 1
ATOM 2173 C C . ALA A 1 271 ? -16.773 -7.555 28.542 1.00 96.31 271 ALA A C 1
ATOM 2175 O O . ALA A 1 271 ? -17.313 -7.680 29.639 1.00 96.31 271 ALA A O 1
ATOM 2176 N N . ILE A 1 272 ? -15.796 -6.668 28.317 1.00 96.06 272 ILE A N 1
ATOM 2177 C CA . ILE A 1 272 ? -15.244 -5.785 29.357 1.00 96.06 272 ILE A CA 1
ATOM 2178 C C . ILE A 1 272 ? -16.338 -4.905 29.971 1.00 96.06 272 ILE A C 1
ATOM 2180 O O . ILE A 1 272 ? -16.447 -4.825 31.193 1.00 96.06 272 ILE A O 1
ATOM 2184 N N . TRP A 1 273 ? -17.178 -4.280 29.143 1.00 96.06 273 TRP A N 1
ATOM 2185 C CA . TRP A 1 273 ? -18.283 -3.453 29.629 1.00 96.06 273 TRP A CA 1
ATOM 2186 C C . TRP A 1 273 ? -19.326 -4.270 30.404 1.00 96.06 273 TRP A C 1
ATOM 2188 O O . TRP A 1 273 ? -19.900 -3.787 31.373 1.00 96.06 273 TRP A O 1
ATOM 2198 N N . THR A 1 274 ? -19.557 -5.530 30.039 1.00 95.75 274 THR A N 1
ATOM 2199 C CA . THR A 1 274 ? -20.493 -6.402 30.767 1.00 95.75 274 THR A CA 1
ATOM 2200 C C . THR A 1 274 ? -19.981 -6.734 32.172 1.00 95.75 274 THR A C 1
ATOM 2202 O O . THR A 1 274 ? -20.770 -6.744 33.115 1.00 95.75 274 THR A O 1
ATOM 2205 N N . GLU A 1 275 ? -18.675 -6.971 32.319 1.00 95.88 275 GLU A N 1
ATOM 2206 C CA . GLU A 1 275 ? -18.042 -7.353 33.588 1.00 95.88 275 GLU A CA 1
ATOM 2207 C C . GLU A 1 275 ? -17.749 -6.146 34.493 1.00 95.88 275 GLU A C 1
ATOM 2209 O O . GLU A 1 275 ? -18.067 -6.161 35.680 1.00 95.88 275 GLU A O 1
ATOM 2214 N N . LYS A 1 276 ? -17.148 -5.093 33.930 1.00 94.56 276 LYS A N 1
ATOM 2215 C CA . LYS A 1 276 ? -16.565 -3.960 34.671 1.00 94.56 276 LYS A CA 1
ATOM 2216 C C . LYS A 1 276 ? -17.186 -2.610 34.317 1.00 94.56 276 LYS A C 1
ATOM 2218 O O . LYS A 1 276 ? -16.718 -1.578 34.794 1.00 94.56 276 LYS A O 1
ATOM 2223 N N . ARG A 1 277 ? -18.236 -2.602 33.486 1.00 94.44 277 ARG A N 1
ATOM 2224 C CA . ARG A 1 277 ? -18.966 -1.392 33.071 1.00 94.44 277 ARG A CA 1
ATOM 2225 C C . ARG A 1 277 ? -18.011 -0.327 32.523 1.00 94.44 277 ARG A C 1
ATOM 2227 O O . ARG A 1 277 ? -16.991 -0.646 31.905 1.00 94.44 277 ARG A O 1
ATOM 2234 N N . LYS A 1 278 ? -18.369 0.940 32.717 1.00 94.44 278 LYS A N 1
ATOM 2235 C CA . LYS A 1 278 ? -17.620 2.106 32.256 1.00 94.44 278 LYS A CA 1
ATOM 2236 C C . LYS A 1 278 ? -16.180 2.141 32.780 1.00 94.44 278 LYS A C 1
ATOM 2238 O O . LYS A 1 278 ? -15.279 2.436 32.006 1.00 94.44 278 LYS A O 1
ATOM 2243 N N . GLU A 1 279 ? -15.949 1.770 34.039 1.00 94.25 279 GLU A N 1
ATOM 2244 C CA . GLU A 1 279 ? -14.609 1.760 34.655 1.00 94.25 279 GLU A CA 1
ATOM 2245 C C . GLU A 1 279 ? -13.653 0.794 33.935 1.00 94.25 279 GLU A C 1
ATOM 2247 O O . GLU A 1 279 ? -12.484 1.104 33.703 1.00 94.25 279 GLU A O 1
ATOM 2252 N N . GLY A 1 280 ? -14.164 -0.368 33.511 1.00 93.75 280 GLY A N 1
ATOM 2253 C CA . GLY A 1 280 ? -13.396 -1.324 32.714 1.00 93.75 280 GLY A CA 1
ATOM 2254 C C . GLY A 1 280 ? -12.973 -0.770 31.357 1.00 93.75 280 GLY A C 1
ATOM 2255 O O . GLY A 1 280 ? -11.833 -0.975 30.934 1.00 93.75 280 GLY A O 1
ATOM 2256 N N . LEU A 1 281 ? -13.877 -0.054 30.682 1.00 95.31 281 LEU A N 1
ATOM 2257 C CA . LEU A 1 281 ? -13.562 0.621 29.424 1.00 95.31 281 LEU A CA 1
ATOM 2258 C C . LEU A 1 281 ? -12.549 1.749 29.638 1.00 95.31 281 LEU A C 1
ATOM 2260 O O . LEU A 1 281 ? -11.598 1.859 28.872 1.00 95.31 281 LEU A O 1
ATOM 2264 N N . GLU A 1 282 ? -12.709 2.554 30.686 1.00 95.50 282 GLU A N 1
ATOM 2265 C CA . GLU A 1 282 ? -11.801 3.657 31.005 1.00 95.50 282 GLU A CA 1
ATOM 2266 C C . GLU A 1 282 ? -10.367 3.171 31.234 1.00 95.50 282 GLU A C 1
ATOM 2268 O O . GLU A 1 282 ? -9.433 3.719 30.645 1.00 95.50 282 GLU A O 1
ATOM 2273 N N . LEU A 1 283 ? -10.184 2.092 32.002 1.00 94.25 283 LEU A N 1
ATOM 2274 C CA . LEU A 1 283 ? -8.870 1.486 32.234 1.00 94.25 283 LEU A CA 1
ATOM 2275 C C . LEU A 1 283 ? -8.205 1.083 30.912 1.00 94.25 283 LEU A C 1
ATOM 2277 O O . LEU A 1 283 ? -7.041 1.403 30.663 1.00 94.25 283 LEU A O 1
ATOM 2281 N N . VAL A 1 284 ? -8.969 0.429 30.039 1.00 94.38 284 VAL A N 1
ATOM 2282 C CA . VAL A 1 284 ? -8.494 -0.032 28.733 1.00 94.38 284 VAL A CA 1
ATOM 2283 C C . VAL A 1 284 ? -8.119 1.131 27.816 1.00 94.38 284 VAL A C 1
ATOM 2285 O O . VAL A 1 284 ? -7.059 1.105 27.195 1.00 94.38 284 VAL A O 1
ATOM 2288 N N . LEU A 1 285 ? -8.950 2.171 27.738 1.00 94.25 285 LEU A N 1
ATOM 2289 C CA . LEU A 1 285 ? -8.671 3.338 26.898 1.00 94.25 285 LEU A CA 1
ATOM 2290 C C . LEU A 1 285 ? -7.506 4.170 27.434 1.00 94.25 285 LEU A C 1
ATOM 2292 O O . LEU A 1 285 ? -6.753 4.755 26.653 1.00 94.25 285 LEU A O 1
ATOM 2296 N N . THR A 1 286 ? -7.320 4.202 28.753 1.00 93.44 286 THR A N 1
ATOM 2297 C CA . THR A 1 286 ? -6.209 4.916 29.387 1.00 93.44 286 THR A CA 1
ATOM 2298 C C . THR A 1 286 ? -4.867 4.293 29.020 1.00 93.44 286 THR A C 1
ATOM 2300 O O . THR A 1 286 ? -3.936 5.050 28.751 1.00 93.44 286 THR A O 1
ATOM 2303 N N . ALA A 1 287 ? -4.802 2.965 28.880 1.00 93.38 287 ALA A N 1
ATOM 2304 C CA . ALA A 1 287 ? -3.609 2.231 28.451 1.00 93.38 287 ALA A CA 1
ATOM 2305 C C . ALA A 1 287 ? -3.192 2.482 26.985 1.00 93.38 287 ALA A C 1
ATOM 2307 O O . ALA A 1 287 ? -2.123 2.046 26.568 1.00 93.38 287 ALA A O 1
ATOM 2308 N N . ILE A 1 288 ? -4.016 3.172 26.187 1.00 93.56 288 ILE A N 1
ATOM 2309 C CA . ILE A 1 288 ? -3.694 3.506 24.797 1.00 93.56 288 ILE A CA 1
ATOM 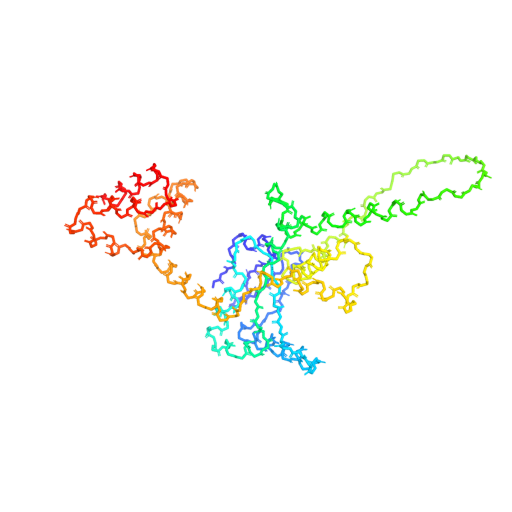2310 C C . ILE A 1 288 ? -2.991 4.868 24.743 1.00 93.56 288 ILE A C 1
ATOM 2312 O O . ILE A 1 288 ? -3.636 5.921 24.789 1.00 93.56 288 ILE A O 1
ATOM 2316 N N . ASP A 1 289 ? -1.670 4.864 24.585 1.00 91.06 289 ASP A N 1
ATOM 2317 C CA . ASP A 1 289 ? -0.846 6.086 24.592 1.00 91.06 289 ASP A CA 1
ATOM 2318 C C . ASP A 1 289 ? -1.084 6.996 23.379 1.00 91.06 289 ASP A C 1
ATOM 2320 O O . ASP A 1 289 ? -0.913 8.212 23.443 1.00 91.06 289 ASP A O 1
ATOM 2324 N N . THR A 1 290 ? -1.518 6.424 22.254 1.00 90.81 290 THR A N 1
ATOM 2325 C CA . THR A 1 290 ? -1.724 7.162 20.998 1.00 90.81 290 THR A CA 1
ATOM 2326 C C . THR A 1 290 ? -3.006 7.999 20.971 1.00 90.81 290 THR A C 1
ATOM 2328 O O . THR A 1 290 ? -3.199 8.791 20.043 1.00 90.81 290 THR A O 1
ATOM 2331 N N . LEU A 1 291 ? -3.913 7.808 21.936 1.00 91.94 291 LEU A N 1
ATOM 2332 C CA . LEU A 1 291 ? -5.134 8.606 22.064 1.00 91.94 291 LEU A CA 1
ATOM 2333 C C . LEU A 1 291 ? -4.895 9.808 22.968 1.00 91.94 291 LEU A C 1
ATOM 2335 O O . LEU A 1 291 ? -4.375 9.680 24.076 1.00 91.94 291 LEU A O 1
ATOM 2339 N N . LYS A 1 292 ? -5.349 10.977 22.519 1.00 93.94 292 LYS A N 1
ATOM 2340 C CA . LYS A 1 292 ? -5.360 12.174 23.363 1.00 93.94 292 LYS A CA 1
ATOM 2341 C C . LYS A 1 292 ? -6.425 12.063 24.466 1.00 93.94 292 LYS A C 1
ATOM 2343 O O . LYS A 1 292 ? -7.391 11.322 24.284 1.00 93.94 292 LYS A O 1
ATOM 2348 N N . PRO A 1 293 ? -6.315 12.805 25.579 1.00 93.94 293 PRO A N 1
ATOM 2349 C CA . PRO A 1 293 ? -7.303 12.749 26.658 1.00 93.94 293 PRO A CA 1
ATOM 2350 C C . PRO A 1 293 ? -8.740 13.003 26.181 1.00 93.94 293 PRO A C 1
ATOM 2352 O O . PRO A 1 293 ? -9.644 12.245 26.511 1.00 93.94 293 PRO A O 1
ATOM 2355 N N . GLU A 1 294 ? -8.945 13.994 25.313 1.00 93.56 294 GLU A N 1
ATOM 2356 C CA . GLU A 1 294 ? -10.272 14.356 24.795 1.00 93.56 294 GLU A CA 1
ATOM 2357 C C . GLU A 1 294 ? -10.840 13.257 23.886 1.00 93.56 294 GLU A C 1
ATOM 2359 O O . GLU A 1 294 ? -12.044 13.024 23.820 1.00 93.56 294 GLU A O 1
ATOM 2364 N N . GLU A 1 295 ? -9.947 12.559 23.184 1.00 94.25 295 GLU A N 1
ATOM 2365 C CA . GLU A 1 295 ? -10.274 11.414 22.342 1.00 94.25 295 GLU A CA 1
ATOM 2366 C C . GLU A 1 295 ? -10.669 10.191 23.170 1.00 94.25 295 GLU A C 1
ATOM 2368 O O . GLU A 1 295 ? -11.589 9.476 22.778 1.00 94.25 295 GLU A O 1
ATOM 2373 N N . LYS A 1 296 ? -10.010 9.969 24.315 1.00 94.88 296 LYS A N 1
ATOM 2374 C CA . LYS A 1 296 ? -10.371 8.907 25.263 1.00 94.88 296 LYS A CA 1
ATOM 2375 C C . LYS A 1 296 ? -11.758 9.160 25.850 1.00 94.88 296 LYS A C 1
ATOM 2377 O O . LYS A 1 296 ? -12.568 8.239 25.851 1.00 94.88 296 LYS A O 1
ATOM 2382 N N . THR A 1 297 ? -12.055 10.394 26.261 1.00 94.94 297 THR A N 1
ATOM 2383 C CA . THR A 1 297 ? -13.369 10.763 26.809 1.00 94.94 297 THR A CA 1
ATOM 2384 C C . THR A 1 297 ? -14.495 10.563 25.795 1.00 94.94 297 THR A C 1
ATOM 2386 O O . THR A 1 297 ? -15.464 9.874 26.099 1.00 94.94 297 THR A O 1
ATOM 2389 N N . GLU A 1 298 ? -14.353 11.081 24.568 1.00 94.44 298 GLU A N 1
ATOM 2390 C CA . GLU A 1 298 ? -15.361 10.907 23.504 1.00 94.44 298 GLU A CA 1
ATOM 2391 C C . GLU A 1 298 ? -15.614 9.427 23.196 1.00 94.44 298 GLU A C 1
ATOM 2393 O O . GLU A 1 298 ? -16.751 9.001 22.992 1.00 94.44 298 GLU A O 1
ATOM 2398 N N . LEU A 1 299 ? -14.547 8.629 23.155 1.00 94.81 299 LEU A N 1
ATOM 2399 C CA . LEU A 1 299 ? -14.645 7.214 22.836 1.00 94.81 299 LEU A CA 1
ATOM 2400 C C . LEU A 1 299 ? -15.254 6.414 23.994 1.00 94.81 299 LEU A C 1
ATOM 2402 O O . LEU A 1 299 ? -16.024 5.492 23.740 1.00 94.81 299 LEU A O 1
ATOM 2406 N N . LEU A 1 300 ? -14.974 6.794 25.242 1.00 95.75 300 LEU A N 1
ATOM 2407 C CA . LEU A 1 300 ? -15.609 6.217 26.425 1.00 95.75 300 LEU A CA 1
ATOM 2408 C C . LEU A 1 300 ? -17.118 6.486 26.431 1.00 95.75 300 LEU A C 1
ATOM 2410 O O . LEU A 1 300 ? -17.892 5.551 26.605 1.00 95.75 300 LEU A O 1
ATOM 2414 N N . GLU A 1 301 ? -17.538 7.731 26.190 1.00 94.50 301 GLU A N 1
ATOM 2415 C CA . GLU A 1 301 ? -18.960 8.099 26.105 1.00 94.50 301 GLU A CA 1
ATOM 2416 C C . GLU A 1 301 ? -19.683 7.344 24.986 1.00 94.50 301 GLU A C 1
ATOM 2418 O O . GLU A 1 301 ? -20.800 6.871 25.174 1.00 94.50 301 GLU A O 1
ATOM 2423 N N . LEU A 1 302 ? -19.032 7.187 23.832 1.00 94.38 302 LEU A N 1
ATOM 2424 C CA . LEU A 1 302 ? -19.599 6.465 22.697 1.00 94.38 302 LEU A CA 1
ATOM 2425 C C . LEU A 1 302 ? -19.722 4.954 22.936 1.00 94.38 302 LEU A C 1
ATOM 2427 O O . LEU A 1 302 ? -20.607 4.314 22.375 1.00 94.38 302 LEU A O 1
ATOM 2431 N N . LEU A 1 303 ? -18.800 4.353 23.687 1.00 93.44 303 LEU A N 1
ATOM 2432 C CA . LEU A 1 303 ? -18.841 2.918 23.977 1.00 93.44 303 LEU A CA 1
ATOM 2433 C C . LEU A 1 303 ? -19.776 2.567 25.141 1.00 93.44 303 LEU A C 1
ATOM 2435 O O . LEU A 1 303 ? -20.189 1.414 25.238 1.00 93.44 303 LEU A O 1
ATOM 2439 N N . ASP A 1 304 ? -20.079 3.534 26.007 1.00 93.62 304 ASP A N 1
ATOM 2440 C CA . ASP A 1 304 ? -21.009 3.388 27.133 1.00 93.62 304 ASP A CA 1
ATOM 2441 C C . ASP A 1 304 ? -22.483 3.609 26.732 1.00 93.62 304 ASP A C 1
ATOM 2443 O O . ASP A 1 304 ? -23.383 3.254 27.492 1.00 93.62 304 ASP A O 1
ATOM 2447 N N . SER A 1 305 ? -22.731 4.197 25.550 1.00 87.44 305 SER A N 1
ATOM 2448 C CA . SER A 1 305 ? -24.071 4.525 25.026 1.00 87.44 305 SER A CA 1
ATOM 2449 C C . SER A 1 305 ? -24.873 3.341 24.489 1.00 87.44 305 SER A C 1
ATOM 2451 O O . SER A 1 305 ? -24.250 2.430 23.894 1.00 87.44 305 SER A O 1
#

Radius of gyration: 26.31 Å; Cα contacts (8 Å, |Δi|>4): 257; chains: 1; bounding box: 63×65×69 Å

Organism: Drosophila affinis (NCBI:txid7246)

Mean predicted aligned error: 9.72 Å

Secondary structure (DSSP, 8-state):
----HHHHHHHTEEEEEETTEEEEEETTT-PEEP---HHHHHHHHHHHHHHHHHT-TT---EEEEE--SS--HHHHHHHHHHHTT-HHHHHHHEEEEEEHHHHHHHHH-GGGGGG-SHHHHHHHHHHHHHHHHHTTS----------------------SSSSSTT-TTSHHHHHHHHHHHHHHHHTTTS---TT-HHHHHHHHHHHGGGEEEHHHHHHHHHHHHHHHHHHHHTTTTTHHHHHS-HHHHHHHHHHHHHHHHTT--HHHHHHHHHHHHHHHHHHHHHT-TTS-HHHHHHHHHHHH-

Solvent-accessible surface area (backbone atoms only — not comparable to full-atom values): 17947 Å² total; per-residue (Å²): 141,75,73,51,74,66,55,24,68,53,47,37,40,42,73,47,71,62,85,94,46,76,47,45,31,34,68,82,78,69,44,77,49,89,82,74,56,69,69,59,49,49,51,54,48,50,53,51,46,48,55,57,47,66,72,40,88,87,60,95,53,38,74,48,77,43,71,53,94,69,89,48,69,68,45,57,54,48,51,59,30,52,77,70,71,37,49,69,67,48,52,69,37,39,50,25,42,24,46,50,32,61,48,47,37,68,77,63,36,83,92,39,55,93,48,51,45,70,71,51,42,50,52,53,53,52,52,56,48,55,54,56,56,62,63,66,75,72,70,91,76,92,75,93,80,86,84,88,82,90,82,89,77,94,77,79,87,86,74,84,72,73,63,74,84,66,45,70,48,36,69,68,52,39,55,52,48,48,51,53,47,47,44,45,67,44,41,73,92,55,96,71,59,87,88,35,74,66,53,52,50,38,27,50,63,59,44,52,89,48,49,41,45,49,70,57,52,52,52,50,40,51,53,52,53,52,29,52,54,26,26,56,56,40,50,76,82,41,49,66,32,65,72,61,52,72,69,40,36,51,47,47,52,52,51,30,48,55,42,13,74,70,71,40,34,50,66,57,52,49,52,40,34,72,76,44,34,66,65,40,48,48,57,58,50,66,73,39,81,90,53,51,74,71,55,40,52,55,50,49,55,61,70,70,100

InterPro domains:
  IPR037998 Maternal protein exuperantia [PTHR12384] (1-304)
  IPR040941 Exuperantia, SAM-like domain [PF18609] (235-305)
  IPR054362 Exuperantia RNAse H-like domain [PF22123] (1-125)

pLDDT: mean 86.01, std 19.08, range [25.05, 98.75]

Sequence (305 aa):
MNLNPAARQRHQIRVISIGFYRMLKSMQTYKIIKSKSEIAALMDFLQWLEMLVAKEPNTDGIVMLYHEERKFIPYMILEALKKYGLIDRFSRSVKSFANTFNMAKASLGDANIKNCGLRKLSMTLAKSKDEKDSNKENDPDNGKKNLSSSSSGKGHKNGLNHEQDFFDGSAHVRAKMVYDVSLELSNSDRTYEPESSEALVNLLNAVKPYTQLVSSDVMELQTQNENMGRQNSFRPVFLNYFRTTLYHRVRAVKFRIVLAENGFTLESLKAIWTEKRKEGLELVLTAIDTLKPEEKTELLELLDS

Foldseek 3Di:
DWDDPVLCVLQQWTWDDDPNDIFIAGNVPRDTDDDDPLVVVVVVVLVVLVVVCVVPVPDPADEAEDEDPDDDVLLVNVVSCVVVVNLVSNCSHYWWYFHCLVLLCVLPDPVCNVQSDLVSLLVVLVVVVVVVVVVVVPDDDDDDDDDDDDDDDDDDDPPPPPVPVQSPSDPVNNSVSRVVSLLCSLQVPDDDDPPPPVSVVSSCVSRVVRIDTSVRVSVVSVLVVQLVVQLVQCCVLLVVLVVDDPVSVVLSSVVSNQCSNLVDHLVNLVVQCVVPNLVSLLVVLVVRPPADPVSSVVVSVSNND